Protein AF-D7FZ05-F1 (afdb_monomer_lite)

Radius of gyration: 31.92 Å; chains: 1; bounding box: 74×55×87 Å

Structure (mmCIF, N/CA/C/O backbone):
data_AF-D7FZ05-F1
#
_entry.id   AF-D7FZ05-F1
#
loop_
_atom_site.group_PDB
_atom_site.id
_atom_site.type_symbol
_atom_site.label_atom_id
_atom_site.label_alt_id
_atom_site.label_comp_id
_atom_site.label_asym_id
_atom_site.label_entity_id
_atom_site.label_seq_id
_atom_site.pdbx_PDB_ins_code
_atom_site.Cartn_x
_atom_site.Cartn_y
_atom_site.Cartn_z
_atom_site.occupancy
_atom_site.B_iso_or_equiv
_atom_site.auth_seq_id
_atom_site.auth_comp_id
_atom_site.auth_asym_id
_atom_site.auth_atom_id
_atom_site.pdbx_PDB_model_num
ATOM 1 N N . MET A 1 1 ? -17.443 -44.453 46.582 1.00 41.22 1 MET A N 1
ATOM 2 C CA . MET A 1 1 ? -17.255 -44.075 45.166 1.00 41.22 1 MET A CA 1
ATOM 3 C C . MET A 1 1 ? -17.225 -42.563 45.117 1.00 41.22 1 MET A C 1
ATOM 5 O O . MET A 1 1 ? -18.185 -41.934 45.530 1.00 41.22 1 MET A O 1
ATOM 9 N N . GLN A 1 2 ? -16.052 -42.018 44.816 1.00 36.25 2 GLN A N 1
ATOM 10 C CA . GLN A 1 2 ? -15.695 -40.619 45.029 1.00 36.25 2 GLN A CA 1
ATOM 11 C C . GLN A 1 2 ? -16.280 -39.754 43.910 1.00 36.25 2 GLN A C 1
ATOM 13 O O . GLN A 1 2 ? -16.064 -40.033 42.730 1.00 36.25 2 GLN A O 1
ATOM 18 N N . ASP A 1 3 ? -17.036 -38.743 44.320 1.00 41.66 3 ASP A N 1
ATOM 19 C CA . ASP A 1 3 ? -17.599 -37.685 43.492 1.00 41.66 3 ASP A CA 1
ATOM 20 C C . ASP A 1 3 ? -16.464 -36.937 42.771 1.00 41.66 3 ASP A C 1
ATOM 22 O O . ASP A 1 3 ? -15.632 -36.277 43.398 1.00 41.66 3 ASP A O 1
ATOM 26 N N . ARG A 1 4 ? -16.366 -37.104 41.447 1.00 44.31 4 ARG A N 1
ATOM 27 C CA . ARG A 1 4 ? -15.434 -36.337 40.613 1.00 44.31 4 ARG A CA 1
ATOM 28 C C . ARG A 1 4 ? -16.112 -35.024 40.257 1.00 44.31 4 ARG A C 1
ATOM 30 O O . ARG A 1 4 ? -16.683 -34.882 39.177 1.00 44.31 4 ARG A O 1
ATOM 37 N N . GLY A 1 5 ? -16.017 -34.073 41.181 1.00 38.62 5 GLY A N 1
ATOM 38 C CA . GLY A 1 5 ? -16.354 -32.678 40.946 1.00 38.62 5 GLY A CA 1
ATOM 39 C C . GLY A 1 5 ? -15.610 -32.159 39.719 1.00 38.62 5 GLY A C 1
ATOM 40 O O . GLY A 1 5 ? -14.407 -31.904 39.758 1.00 38.62 5 GLY A O 1
ATOM 41 N N . GLY A 1 6 ? -16.334 -32.024 38.609 1.00 38.78 6 GLY A N 1
ATOM 42 C CA . GLY A 1 6 ? -15.858 -31.341 37.420 1.00 38.78 6 GLY A CA 1
ATOM 43 C C . GLY A 1 6 ? -15.606 -29.880 37.765 1.00 38.78 6 GLY A C 1
ATOM 44 O O . GLY A 1 6 ? -16.545 -29.089 37.879 1.00 38.78 6 GLY A O 1
ATOM 45 N N . VAL A 1 7 ? -14.336 -29.523 37.936 1.00 41.31 7 VAL A N 1
ATOM 46 C CA . VAL A 1 7 ? -13.892 -28.137 38.054 1.00 41.31 7 VAL A CA 1
ATOM 47 C C . VAL A 1 7 ? -14.122 -27.474 36.697 1.00 41.31 7 VAL A C 1
ATOM 49 O O . VAL A 1 7 ? -13.239 -27.399 35.850 1.00 41.31 7 VAL A O 1
ATOM 52 N N . ARG A 1 8 ? -15.343 -26.979 36.468 1.00 47.56 8 ARG A N 1
ATOM 53 C CA . ARG A 1 8 ? -15.539 -25.862 35.546 1.00 47.56 8 ARG A CA 1
ATOM 54 C C . ARG A 1 8 ? -14.782 -24.703 36.166 1.00 47.56 8 ARG A C 1
ATOM 56 O O . ARG A 1 8 ? -15.294 -24.055 37.078 1.00 47.56 8 ARG A O 1
ATOM 63 N N . VAL A 1 9 ? -13.563 -24.470 35.689 1.00 49.81 9 VAL A N 1
ATOM 64 C CA . VAL A 1 9 ? -12.858 -23.209 35.892 1.00 49.81 9 VAL A CA 1
ATOM 65 C C . VAL A 1 9 ? -13.764 -22.145 35.282 1.00 49.81 9 VAL A C 1
ATOM 67 O O . VAL A 1 9 ? -13.714 -21.868 34.087 1.00 49.81 9 VAL A O 1
ATOM 70 N N . ARG A 1 10 ? -14.676 -21.587 36.085 1.00 49.16 10 ARG A N 1
ATOM 71 C CA . ARG A 1 10 ? -15.262 -20.286 35.791 1.00 49.16 10 ARG A CA 1
ATOM 72 C C . ARG A 1 10 ? -14.059 -19.354 35.783 1.00 49.16 10 ARG A C 1
ATOM 74 O O . ARG A 1 10 ? -13.603 -18.978 36.860 1.00 49.16 10 ARG A O 1
ATOM 81 N N . ARG A 1 11 ? -13.498 -19.095 34.593 1.00 59.16 11 ARG A N 1
ATOM 82 C CA . ARG A 1 11 ? -12.457 -18.085 34.380 1.00 59.16 11 ARG A CA 1
ATOM 83 C C . ARG A 1 11 ? -13.021 -16.803 34.972 1.00 59.16 11 ARG A C 1
ATOM 85 O O . ARG A 1 11 ? -13.994 -16.241 34.474 1.00 59.16 11 ARG A O 1
ATOM 92 N N . ARG A 1 12 ? -12.549 -16.484 36.171 1.00 50.19 12 ARG A N 1
ATOM 93 C CA . ARG A 1 12 ? -13.057 -15.384 36.976 1.00 50.19 12 ARG A CA 1
ATOM 94 C C . ARG A 1 12 ? -12.642 -14.131 36.220 1.00 50.19 12 ARG A C 1
ATOM 96 O O . ARG A 1 12 ? -11.460 -13.989 35.934 1.00 50.19 12 ARG A O 1
ATOM 103 N N . MET A 1 13 ? -13.593 -13.256 35.896 1.00 51.41 13 MET A N 1
ATOM 104 C CA . MET A 1 13 ? -13.267 -11.869 35.577 1.00 51.41 13 MET A CA 1
ATOM 105 C C .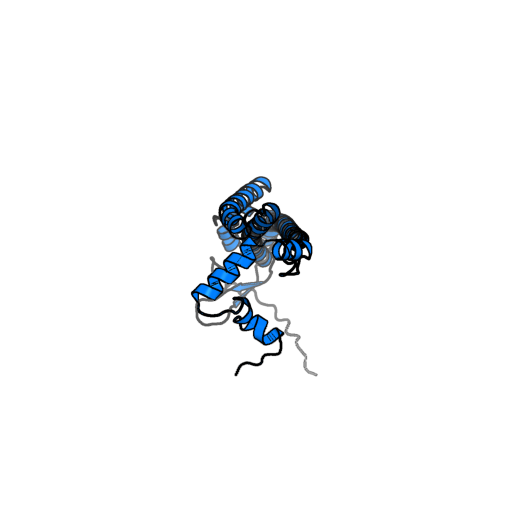 MET A 1 13 ? -12.529 -11.302 36.782 1.00 51.41 13 MET A C 1
ATOM 107 O O . MET A 1 13 ? -13.152 -10.938 37.784 1.00 51.41 13 MET A O 1
ATOM 111 N N . ASP A 1 14 ? -11.204 -11.312 36.727 1.00 53.03 14 ASP A N 1
ATOM 112 C CA . ASP A 1 14 ? -10.398 -10.627 37.711 1.00 53.03 14 ASP A CA 1
ATOM 113 C C . ASP A 1 14 ? -10.451 -9.139 37.380 1.00 53.03 14 ASP A C 1
ATOM 115 O O . ASP A 1 14 ? -9.688 -8.613 36.577 1.00 53.03 14 ASP A O 1
ATOM 119 N N . LYS A 1 15 ? -11.419 -8.460 37.996 1.00 49.25 15 LYS A N 1
ATOM 120 C CA . LYS A 1 15 ? -11.62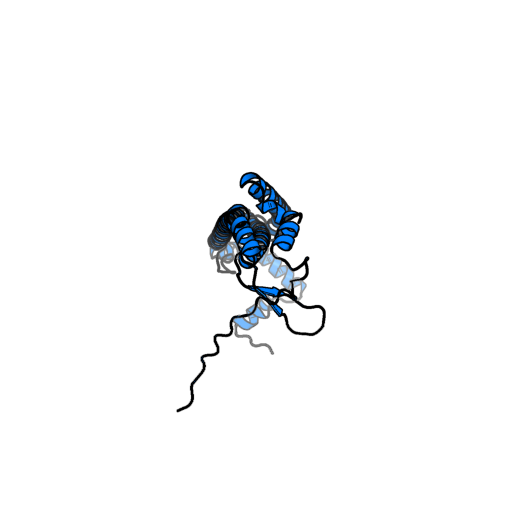4 -7.017 37.858 1.00 49.25 15 LYS A CA 1
ATOM 121 C C . LYS A 1 15 ? -10.417 -6.202 38.354 1.00 49.25 15 LYS A C 1
ATOM 123 O O . LYS A 1 15 ? -10.405 -4.996 38.142 1.00 49.25 15 LYS A O 1
ATOM 128 N N . SER A 1 16 ? -9.454 -6.834 39.040 1.00 52.38 16 SER A N 1
ATOM 129 C CA . SER A 1 16 ? -8.268 -6.176 39.595 1.00 52.38 16 SER A CA 1
ATOM 130 C C . SER A 1 16 ? -7.088 -6.075 38.624 1.00 52.38 16 SER A C 1
ATOM 132 O O . SER A 1 16 ? -6.199 -5.264 38.867 1.00 52.38 16 SER A O 1
ATOM 134 N N . ARG A 1 17 ? -7.092 -6.830 37.515 1.00 62.03 17 ARG A N 1
ATOM 135 C CA . ARG A 1 17 ? -6.035 -6.794 36.492 1.00 62.03 17 ARG A CA 1
ATOM 136 C C . ARG A 1 17 ? -6.590 -6.247 35.187 1.00 62.03 17 ARG A C 1
ATOM 138 O O . ARG A 1 17 ? -7.103 -6.982 34.349 1.00 62.03 17 ARG A O 1
ATOM 145 N N . THR A 1 18 ? -6.591 -4.927 35.064 1.00 74.44 18 THR A N 1
ATOM 146 C CA . THR A 1 18 ? -7.011 -4.237 33.842 1.00 74.44 18 THR A CA 1
ATOM 147 C C . THR A 1 18 ? -5.794 -3.929 32.989 1.00 74.44 18 THR A C 1
ATOM 149 O O . THR A 1 18 ? -4.800 -3.431 33.515 1.00 74.44 18 THR A O 1
ATOM 152 N N . VAL A 1 19 ? -5.905 -4.167 31.682 1.00 84.06 19 VAL A N 1
ATOM 153 C CA . VAL A 1 19 ? -4.878 -3.804 30.697 1.00 84.06 19 VAL A CA 1
ATOM 154 C C . VAL A 1 19 ? -4.496 -2.325 30.862 1.00 84.06 19 VAL A C 1
ATOM 156 O O . VAL A 1 19 ? -5.413 -1.489 30.946 1.00 84.06 19 VAL A O 1
ATOM 159 N N . PRO A 1 20 ? -3.189 -1.993 30.898 1.00 88.50 20 PRO A N 1
ATOM 160 C CA . PRO A 1 20 ? -2.702 -0.620 30.824 1.00 88.50 20 PRO A CA 1
ATOM 161 C C . PRO A 1 20 ? -3.397 0.148 29.704 1.00 88.50 20 PRO A C 1
ATOM 163 O O . PRO A 1 20 ? -3.691 -0.412 28.652 1.00 88.50 20 PRO A O 1
ATOM 166 N N . THR A 1 21 ? -3.730 1.415 29.934 1.00 86.81 21 THR A N 1
ATOM 167 C CA . THR A 1 21 ? -4.590 2.167 29.012 1.00 86.81 21 THR A CA 1
ATOM 168 C C . THR A 1 21 ? -4.023 2.214 27.595 1.00 86.81 21 THR A C 1
ATOM 170 O O . THR A 1 21 ? -4.764 1.998 26.647 1.00 86.81 21 THR A O 1
ATOM 173 N N . ASP A 1 22 ? -2.725 2.429 27.445 1.00 86.44 22 ASP A N 1
ATOM 174 C CA . ASP A 1 22 ? -1.984 2.426 26.178 1.00 86.44 22 ASP A CA 1
ATOM 175 C C . ASP A 1 22 ? -2.104 1.103 25.402 1.00 86.44 22 ASP A C 1
ATOM 177 O O . ASP A 1 22 ? -2.225 1.104 24.185 1.00 86.44 22 ASP A O 1
ATOM 181 N N . GLN A 1 23 ? -2.176 -0.029 26.103 1.00 89.56 23 GLN A N 1
ATOM 182 C CA . GLN A 1 23 ? -2.290 -1.358 25.494 1.00 89.56 23 GLN A CA 1
ATOM 183 C C . GLN A 1 23 ? -3.744 -1.797 25.260 1.00 89.56 23 GLN A C 1
ATOM 185 O O . GLN A 1 23 ? -4.007 -2.964 24.952 1.00 89.56 23 GLN A O 1
ATOM 190 N N . GLN A 1 24 ? -4.727 -0.909 25.447 1.00 92.62 24 GLN A N 1
ATOM 191 C CA . GLN A 1 24 ? -6.125 -1.228 25.164 1.00 92.62 24 GLN A CA 1
ATOM 192 C C . GLN A 1 24 ? -6.418 -1.089 23.663 1.00 92.62 24 GLN A C 1
ATOM 194 O O . GLN A 1 24 ? -6.119 -0.041 23.088 1.00 92.62 24 GLN A O 1
ATOM 199 N N . PRO A 1 25 ? -7.122 -2.057 23.034 1.00 94.25 25 PRO A N 1
ATOM 200 C CA . PRO A 1 25 ? -7.425 -2.021 21.597 1.00 94.25 25 PRO A CA 1
ATOM 201 C C . PRO A 1 25 ? -8.111 -0.732 21.124 1.00 94.25 25 PRO A C 1
ATOM 203 O O . PRO A 1 25 ? -7.922 -0.295 19.993 1.00 94.25 25 PRO A O 1
ATOM 206 N N . PHE A 1 26 ? -8.917 -0.115 21.991 1.00 94.81 26 PHE A N 1
ATOM 207 C CA . PHE A 1 26 ? -9.563 1.160 21.699 1.00 94.81 26 PHE A CA 1
ATOM 208 C C . PHE A 1 26 ? -8.559 2.312 21.562 1.00 94.81 26 PHE A C 1
ATOM 210 O O . PHE A 1 26 ? -8.707 3.125 20.656 1.00 94.81 26 PHE A O 1
ATOM 217 N N . ASN A 1 27 ? -7.548 2.382 22.431 1.00 95.00 27 ASN A N 1
ATOM 218 C CA . ASN A 1 27 ? -6.548 3.447 22.384 1.00 95.00 27 ASN A CA 1
ATOM 219 C C . ASN A 1 27 ? -5.567 3.226 21.230 1.00 95.00 27 ASN A C 1
ATOM 221 O O . ASN A 1 27 ? -5.287 4.173 20.506 1.00 95.00 27 ASN A O 1
ATOM 225 N N . GLU A 1 28 ? -5.189 1.976 20.946 1.00 94.81 28 GLU A N 1
ATOM 226 C CA . GLU A 1 28 ? -4.431 1.628 19.734 1.00 94.81 28 GLU A CA 1
ATOM 227 C C . GLU A 1 28 ? -5.152 2.056 18.452 1.00 94.81 28 GLU A C 1
ATOM 229 O O . GLU A 1 28 ? -4.519 2.525 17.509 1.00 94.81 28 GLU A O 1
ATOM 234 N N . LEU A 1 29 ? -6.485 1.932 18.406 1.00 96.38 29 LEU A N 1
ATOM 235 C CA . LEU A 1 29 ? -7.268 2.452 17.286 1.00 96.38 29 LEU A CA 1
ATOM 236 C C . LEU A 1 29 ? -7.169 3.980 17.188 1.00 96.38 29 LEU A C 1
ATOM 238 O O . LEU A 1 29 ? -7.033 4.491 16.080 1.00 96.38 29 LEU A O 1
ATOM 242 N N . GLN A 1 30 ? -7.244 4.716 18.299 1.00 95.81 30 GLN A N 1
ATOM 243 C CA . GLN A 1 30 ? -7.113 6.177 18.255 1.00 95.81 30 GLN A CA 1
ATOM 244 C C . GLN A 1 30 ? -5.716 6.601 17.796 1.00 95.81 30 GLN A C 1
ATOM 246 O O . GLN A 1 30 ? -5.602 7.422 16.890 1.00 95.81 30 GLN A O 1
ATOM 251 N N . GLU A 1 31 ? -4.667 5.971 18.323 1.00 95.62 31 GLU A N 1
ATOM 252 C CA . GLU A 1 31 ? -3.285 6.216 17.897 1.00 95.62 31 GLU A CA 1
ATOM 253 C C . GLU A 1 31 ? -3.097 5.929 16.401 1.00 95.62 31 GLU A C 1
ATOM 255 O O . GLU A 1 31 ? -2.522 6.737 15.670 1.00 95.62 31 GLU A O 1
ATOM 260 N N . LEU A 1 32 ? -3.659 4.821 15.906 1.00 95.88 32 LEU A N 1
ATOM 261 C CA . LEU A 1 32 ? -3.629 4.473 14.485 1.00 95.88 32 LEU A CA 1
ATOM 262 C C . LEU A 1 32 ? -4.343 5.522 13.615 1.00 95.88 32 LEU A C 1
ATOM 264 O O . LEU A 1 32 ? -3.936 5.778 12.480 1.00 95.88 32 LEU A O 1
ATOM 268 N N . LYS A 1 33 ? -5.424 6.117 14.130 1.00 95.81 33 LYS A N 1
ATOM 269 C CA . LYS A 1 33 ? -6.194 7.154 13.435 1.00 95.81 33 LYS A CA 1
ATOM 270 C C . LYS A 1 33 ? -5.461 8.499 13.417 1.00 95.81 33 LYS A C 1
ATOM 272 O O . LYS A 1 33 ? -5.609 9.250 12.452 1.00 95.81 33 LYS A O 1
ATOM 277 N N . GLU A 1 34 ? -4.683 8.803 14.446 1.00 95.94 34 GLU A N 1
ATOM 278 C CA . GLU A 1 34 ? -3.900 10.039 14.548 1.00 95.94 34 GLU A CA 1
ATOM 279 C C . GLU A 1 34 ? -2.567 9.971 13.789 1.00 95.94 34 GLU A C 1
ATOM 281 O O . GLU A 1 34 ? -2.022 11.008 13.401 1.00 95.94 34 GLU A O 1
ATOM 286 N N . ASP A 1 35 ? -2.054 8.767 13.526 1.00 96.31 35 ASP A N 1
ATOM 287 C CA . ASP A 1 35 ? -0.794 8.584 12.813 1.00 96.31 35 ASP A CA 1
ATOM 288 C C . ASP A 1 35 ? -0.844 9.157 11.376 1.00 96.31 35 ASP A C 1
ATOM 290 O O . ASP A 1 35 ? -1.794 8.920 10.616 1.00 96.31 35 ASP A O 1
ATOM 294 N N . PRO A 1 36 ? 0.200 9.898 10.955 1.00 93.69 36 PRO A N 1
ATOM 295 C CA . PRO A 1 36 ? 0.209 10.627 9.694 1.00 93.69 36 PRO A CA 1
ATOM 296 C C . PRO A 1 36 ? 0.239 9.740 8.454 1.00 93.69 36 PRO A C 1
ATOM 298 O O . PRO A 1 36 ? 0.009 10.275 7.375 1.00 93.69 36 PRO A O 1
ATOM 301 N N . LEU A 1 37 ? 0.541 8.446 8.567 1.00 94.31 37 LEU A N 1
ATOM 302 C CA . LEU A 1 37 ? 0.489 7.470 7.482 1.00 94.31 37 LEU A CA 1
ATOM 303 C C . LEU A 1 37 ? -0.770 6.606 7.609 1.00 94.31 37 LEU A C 1
ATOM 305 O O . LEU A 1 37 ? -1.542 6.489 6.657 1.00 94.31 37 LEU A O 1
ATOM 309 N N . PHE A 1 38 ? -1.004 6.015 8.781 1.00 96.06 38 PHE A N 1
ATOM 310 C CA . PHE A 1 38 ? -2.125 5.099 8.985 1.00 96.06 38 PHE A CA 1
ATOM 311 C C . PHE A 1 38 ? -3.485 5.787 8.945 1.00 96.06 38 PHE A C 1
ATOM 313 O O . PHE A 1 38 ? -4.452 5.175 8.478 1.00 96.06 38 PHE A O 1
ATOM 320 N N . GLY A 1 39 ? -3.556 7.069 9.309 1.00 94.06 39 GLY A N 1
ATOM 321 C CA . GLY A 1 39 ? -4.781 7.854 9.240 1.00 94.06 39 GLY A CA 1
ATOM 322 C C . GLY A 1 39 ? -5.383 7.944 7.831 1.00 94.06 39 GLY A C 1
ATOM 323 O O . GLY A 1 39 ? -6.581 8.177 7.701 1.00 94.06 39 GLY A O 1
ATOM 324 N N . TRP A 1 40 ? -4.611 7.681 6.767 1.00 93.44 40 TRP A N 1
ATOM 325 C CA . TRP A 1 40 ? -5.083 7.760 5.375 1.00 93.44 40 TRP A CA 1
ATOM 326 C C . TRP A 1 40 ? -6.204 6.774 5.065 1.00 93.44 40 TRP A C 1
ATOM 328 O O . TRP A 1 40 ? -7.040 7.044 4.208 1.00 93.44 40 TRP A O 1
ATOM 338 N N . ALA A 1 41 ? -6.249 5.636 5.758 1.00 91.62 41 ALA A N 1
ATOM 339 C CA . ALA A 1 41 ? -7.293 4.644 5.528 1.00 91.62 41 ALA A CA 1
ATOM 340 C C . ALA A 1 41 ? -8.659 5.059 6.108 1.00 91.62 41 ALA A C 1
ATOM 342 O O . ALA A 1 41 ? -9.663 4.416 5.803 1.00 91.62 41 ALA A O 1
ATOM 343 N N . GLN A 1 42 ? -8.721 6.134 6.908 1.00 90.62 42 GLN A N 1
ATOM 344 C CA . GLN A 1 42 ? -9.988 6.736 7.339 1.00 90.62 42 GLN A CA 1
ATOM 345 C C . GLN A 1 42 ? -10.658 7.543 6.228 1.00 90.62 42 GLN A C 1
ATOM 347 O O . GLN A 1 42 ? -11.880 7.674 6.226 1.00 90.62 42 GLN A O 1
ATOM 352 N N . GLU A 1 43 ? -9.877 8.079 5.289 1.00 86.19 43 GLU A N 1
ATOM 353 C CA . GLU A 1 43 ? -10.404 8.873 4.181 1.00 86.19 43 GLU A CA 1
ATOM 354 C C . GLU A 1 43 ? -11.264 8.027 3.250 1.00 86.19 43 GLU A C 1
ATOM 356 O O . GLU A 1 43 ? -11.221 6.798 3.283 1.00 86.19 43 GLU A O 1
ATOM 361 N N . ASP A 1 44 ? -12.042 8.671 2.384 1.00 88.50 44 ASP A N 1
ATOM 362 C CA . ASP A 1 44 ? -12.720 7.969 1.304 1.00 88.50 44 ASP A CA 1
ATOM 363 C C . ASP A 1 44 ? -11.709 7.345 0.321 1.00 88.50 44 ASP A C 1
ATOM 365 O O . ASP A 1 44 ? -10.511 7.643 0.318 1.00 88.50 44 ASP A O 1
ATOM 369 N N . SER A 1 45 ? -12.185 6.455 -0.553 1.00 89.62 45 SER A N 1
ATOM 370 C CA . SER A 1 45 ? -11.301 5.754 -1.492 1.00 89.62 45 SER A CA 1
ATOM 371 C C . SER A 1 45 ? -10.505 6.713 -2.389 1.00 89.62 45 SER A C 1
ATOM 373 O O . SER A 1 45 ? -9.397 6.379 -2.802 1.00 89.62 45 SER A O 1
ATOM 375 N N . LYS A 1 46 ? -11.037 7.909 -2.686 1.00 93.69 46 LYS A N 1
ATOM 376 C CA . LYS A 1 46 ? -10.352 8.914 -3.508 1.00 93.69 46 LYS A CA 1
ATOM 377 C C . LYS A 1 46 ? -9.189 9.566 -2.765 1.00 93.69 46 LYS A C 1
ATOM 379 O O . LYS A 1 46 ? -8.123 9.706 -3.368 1.00 93.69 46 LYS A O 1
ATOM 384 N N . GLY A 1 47 ? -9.367 9.935 -1.495 1.00 93.88 47 GLY A N 1
ATOM 385 C CA . GLY A 1 47 ? -8.292 10.477 -0.658 1.00 93.88 47 GLY A CA 1
ATOM 386 C C . GLY A 1 47 ? -7.115 9.507 -0.561 1.00 93.88 47 GLY A C 1
ATOM 387 O O . GLY A 1 47 ? -5.994 9.842 -0.958 1.00 93.88 47 GLY A O 1
ATOM 388 N N . LEU A 1 48 ? -7.405 8.251 -0.202 1.00 94.38 48 LEU A N 1
ATOM 389 C CA . LEU A 1 48 ? -6.401 7.188 -0.118 1.00 94.38 48 LEU A CA 1
ATOM 390 C C . LEU A 1 48 ? -5.642 6.997 -1.442 1.00 94.38 48 LEU A C 1
ATOM 392 O O . LEU A 1 48 ? -4.410 6.999 -1.457 1.00 94.38 48 LEU A O 1
ATOM 396 N N . VAL A 1 49 ? -6.358 6.868 -2.565 1.00 94.94 49 VAL A N 1
ATOM 397 C CA . VAL A 1 49 ? -5.735 6.678 -3.887 1.00 94.94 49 VAL A CA 1
ATOM 398 C C . VAL A 1 49 ? -4.885 7.883 -4.285 1.00 94.94 49 VAL A C 1
ATOM 400 O O . VAL A 1 49 ? -3.809 7.698 -4.843 1.00 94.94 49 VAL A O 1
ATOM 403 N N . THR A 1 50 ? -5.310 9.106 -3.965 1.00 96.12 50 THR A N 1
ATOM 404 C CA . THR A 1 50 ? -4.548 10.324 -4.285 1.00 96.12 50 THR A CA 1
ATOM 405 C C . THR A 1 50 ? -3.213 10.359 -3.540 1.00 96.12 50 THR A C 1
ATOM 407 O O . THR A 1 50 ? -2.175 10.634 -4.143 1.00 96.12 50 THR A O 1
ATOM 410 N N . ARG A 1 51 ? -3.207 10.025 -2.244 1.00 96.19 51 ARG A N 1
ATOM 411 C CA . ARG A 1 51 ? -1.976 9.977 -1.435 1.00 96.19 51 ARG A CA 1
ATOM 412 C C . ARG A 1 51 ? -1.030 8.870 -1.909 1.00 96.19 51 ARG A C 1
ATOM 414 O O . ARG A 1 51 ? 0.171 9.094 -2.045 1.00 96.19 51 ARG A O 1
ATOM 421 N N . LEU A 1 52 ? -1.574 7.699 -2.239 1.00 96.69 52 LEU A N 1
ATOM 422 C CA . LEU A 1 52 ? -0.804 6.593 -2.813 1.00 96.69 52 LEU A CA 1
ATOM 423 C C . LEU A 1 52 ? -0.243 6.932 -4.202 1.00 96.69 52 LEU A C 1
ATOM 425 O O . LEU A 1 52 ? 0.910 6.614 -4.490 1.00 96.69 52 LEU A O 1
ATOM 429 N N . ALA A 1 53 ? -1.004 7.637 -5.040 1.00 96.75 53 ALA A N 1
ATOM 430 C CA . ALA A 1 53 ? -0.529 8.121 -6.332 1.00 96.75 53 ALA A CA 1
ATOM 431 C C . ALA A 1 53 ? 0.623 9.125 -6.181 1.00 96.75 53 ALA A C 1
ATOM 433 O O . ALA A 1 53 ? 1.559 9.100 -6.978 1.00 96.75 53 ALA A O 1
ATOM 434 N N . LEU A 1 54 ? 0.604 9.963 -5.138 1.00 97.50 54 LEU A N 1
ATOM 435 C CA . LEU A 1 54 ? 1.711 10.868 -4.827 1.00 97.50 54 LEU A CA 1
ATOM 436 C C . LEU A 1 54 ? 2.976 10.096 -4.427 1.00 97.50 54 LEU A C 1
ATOM 438 O O . LEU A 1 54 ? 4.048 10.396 -4.949 1.00 97.50 54 LEU A O 1
ATOM 442 N N . ILE A 1 55 ? 2.863 9.072 -3.571 1.00 97.56 55 ILE A N 1
ATOM 443 C CA . ILE A 1 55 ? 3.999 8.188 -3.244 1.00 97.56 55 ILE A CA 1
ATOM 444 C C . ILE A 1 55 ? 4.557 7.547 -4.512 1.00 97.56 55 ILE A C 1
ATOM 446 O O . ILE A 1 55 ? 5.767 7.559 -4.729 1.00 97.56 55 ILE A O 1
ATOM 450 N N . TYR A 1 56 ? 3.681 7.010 -5.358 1.00 98.19 56 TYR A N 1
ATOM 451 C CA . TYR A 1 56 ? 4.084 6.389 -6.611 1.00 98.19 56 TYR A CA 1
ATOM 452 C C . TYR A 1 56 ? 4.791 7.382 -7.542 1.00 98.19 56 TYR A C 1
ATOM 454 O O . TYR A 1 56 ? 5.832 7.053 -8.100 1.00 98.19 56 TYR A O 1
ATOM 462 N N . ALA A 1 57 ? 4.294 8.616 -7.663 1.00 98.25 57 ALA A N 1
ATOM 463 C CA . ALA A 1 57 ? 4.927 9.656 -8.470 1.00 98.25 57 ALA A CA 1
ATOM 464 C C . ALA A 1 57 ? 6.338 10.005 -7.966 1.00 98.25 57 ALA A C 1
ATOM 466 O O . ALA A 1 57 ? 7.268 10.111 -8.766 1.00 98.25 57 ALA A O 1
ATOM 467 N N . VAL A 1 58 ? 6.521 10.124 -6.647 1.00 98.12 58 VAL A N 1
ATOM 468 C CA . VAL A 1 58 ? 7.843 10.354 -6.039 1.00 98.12 58 VAL A CA 1
ATOM 469 C C . VAL A 1 58 ? 8.767 9.158 -6.277 1.00 98.12 58 VAL A C 1
ATOM 471 O O . VAL A 1 58 ? 9.912 9.336 -6.692 1.00 98.12 58 VAL A O 1
ATOM 474 N N . ALA A 1 59 ? 8.274 7.935 -6.082 1.00 98.06 59 ALA A N 1
ATOM 475 C CA . ALA A 1 59 ? 9.048 6.722 -6.325 1.00 98.06 59 ALA A CA 1
ATOM 476 C C . ALA A 1 59 ? 9.449 6.586 -7.804 1.00 98.06 59 ALA A C 1
ATOM 478 O O . ALA A 1 59 ? 10.581 6.207 -8.105 1.00 98.06 59 ALA A O 1
ATOM 479 N N . MET A 1 60 ? 8.568 6.962 -8.734 1.00 98.00 60 MET A N 1
ATOM 480 C CA . MET A 1 60 ? 8.861 7.015 -10.167 1.00 98.00 60 MET A CA 1
ATOM 481 C C . MET A 1 60 ? 9.908 8.074 -10.501 1.00 98.00 60 MET A C 1
ATOM 483 O O . MET A 1 60 ? 10.822 7.786 -11.269 1.00 98.00 60 MET A O 1
ATOM 487 N N . ALA A 1 61 ? 9.843 9.265 -9.900 1.00 97.62 61 ALA A N 1
ATOM 488 C CA . ALA A 1 61 ? 10.847 10.308 -10.114 1.00 97.62 61 ALA A CA 1
ATOM 489 C C . ALA A 1 61 ? 12.269 9.838 -9.752 1.00 97.62 61 ALA A C 1
ATOM 491 O O . ALA A 1 61 ? 13.229 10.218 -10.418 1.00 97.62 61 ALA A O 1
ATOM 492 N N . VAL A 1 62 ? 12.396 8.970 -8.742 1.00 97.50 62 VAL A N 1
ATOM 493 C CA . VAL A 1 62 ? 13.669 8.332 -8.364 1.00 97.50 62 VAL A CA 1
ATOM 494 C C . VAL A 1 62 ? 14.001 7.138 -9.265 1.00 97.50 62 VAL A C 1
ATOM 496 O O . VAL A 1 62 ? 15.158 6.939 -9.624 1.00 97.50 62 VAL A O 1
ATOM 499 N N . SER A 1 63 ? 13.006 6.345 -9.660 1.00 97.31 63 SER A N 1
ATOM 500 C CA . SER A 1 63 ? 13.223 5.096 -10.402 1.00 97.31 63 SER A CA 1
ATOM 501 C C . SER A 1 63 ? 13.507 5.311 -11.893 1.00 97.31 63 SER A C 1
ATOM 503 O O . SER A 1 63 ? 14.244 4.532 -12.489 1.00 97.31 63 SER A O 1
ATOM 505 N N . ILE A 1 64 ? 12.977 6.375 -12.507 1.00 96.69 64 ILE A N 1
ATOM 506 C CA . ILE A 1 64 ? 13.215 6.720 -13.920 1.00 96.69 64 ILE A CA 1
ATOM 507 C C . ILE A 1 64 ? 14.709 6.896 -14.243 1.00 96.69 64 ILE A C 1
ATOM 509 O O . ILE A 1 64 ? 15.166 6.224 -15.167 1.00 96.69 64 ILE A O 1
ATOM 513 N N . PRO A 1 65 ? 15.500 7.731 -13.533 1.00 96.94 65 PRO A N 1
ATOM 514 C CA . PRO A 1 65 ? 16.925 7.876 -13.839 1.00 96.94 65 PRO A CA 1
ATOM 515 C C . PRO A 1 65 ? 17.699 6.568 -13.638 1.00 96.94 65 PRO A C 1
ATOM 517 O O . PRO A 1 65 ? 18.637 6.287 -14.379 1.00 96.94 65 PRO A O 1
ATOM 520 N N . ILE A 1 66 ? 17.291 5.729 -12.683 1.00 95.19 66 ILE A N 1
ATOM 521 C CA . ILE A 1 66 ? 17.884 4.399 -12.488 1.00 95.19 66 ILE A CA 1
ATOM 522 C C . ILE A 1 66 ? 17.585 3.510 -13.703 1.00 95.19 66 ILE A C 1
ATOM 524 O O . ILE A 1 66 ? 18.487 2.872 -14.243 1.00 95.19 66 ILE A O 1
ATOM 528 N N . GLY A 1 67 ? 16.341 3.508 -14.185 1.00 94.69 67 GLY A N 1
ATOM 529 C CA . GLY A 1 67 ? 15.940 2.741 -15.362 1.00 94.69 67 GLY A CA 1
ATOM 530 C C . GLY A 1 67 ? 16.672 3.183 -16.630 1.00 94.69 67 GLY A C 1
ATOM 531 O O . GLY A 1 67 ? 17.232 2.347 -17.335 1.00 94.69 67 GLY A O 1
ATOM 532 N N . THR A 1 68 ? 16.733 4.489 -16.903 1.00 93.69 68 THR A N 1
ATOM 533 C CA . THR A 1 68 ? 17.363 5.025 -18.124 1.00 93.69 68 THR A CA 1
ATOM 534 C C . THR A 1 68 ? 18.886 4.916 -18.129 1.00 93.69 68 THR A C 1
ATOM 536 O O . THR A 1 68 ? 19.480 4.819 -19.200 1.00 93.69 68 THR A O 1
ATOM 539 N N . THR A 1 69 ? 19.530 4.907 -16.957 1.00 93.94 69 THR A N 1
ATOM 540 C CA . THR A 1 69 ? 20.973 4.626 -16.843 1.00 93.94 69 THR A CA 1
ATOM 541 C C . THR A 1 69 ? 21.287 3.138 -16.972 1.00 93.94 69 THR A C 1
ATOM 543 O O . THR A 1 69 ? 22.324 2.791 -17.531 1.00 93.94 69 THR A O 1
ATOM 546 N N . THR A 1 70 ? 20.392 2.262 -16.505 1.00 92.31 70 THR A N 1
ATOM 547 C CA . THR A 1 70 ? 20.539 0.801 -16.632 1.00 92.31 70 THR A CA 1
ATOM 548 C C . THR A 1 70 ? 20.316 0.329 -18.072 1.00 92.31 70 THR A C 1
ATOM 550 O O . THR A 1 70 ? 21.059 -0.518 -18.559 1.00 92.31 70 THR A O 1
ATOM 553 N N . PHE A 1 71 ? 19.327 0.902 -18.765 1.00 89.44 71 PHE A N 1
ATOM 554 C CA . PHE A 1 71 ? 18.922 0.531 -20.126 1.00 89.44 71 PHE A CA 1
ATOM 555 C C . PHE A 1 71 ? 19.042 1.735 -21.081 1.00 89.44 71 PHE A C 1
ATOM 557 O O . PHE A 1 71 ? 18.035 2.341 -21.469 1.00 89.44 71 PHE A O 1
ATOM 564 N N . PRO A 1 72 ? 20.271 2.137 -21.464 1.00 90.50 72 PRO A N 1
ATOM 565 C CA . PRO A 1 72 ? 20.468 3.270 -22.361 1.00 90.50 72 PRO A CA 1
ATOM 566 C C . PRO A 1 72 ? 19.903 2.962 -23.755 1.00 90.50 72 PRO A C 1
ATOM 568 O O . PRO A 1 72 ? 20.159 1.904 -24.323 1.00 90.50 72 PRO A O 1
ATOM 571 N N . ASN A 1 73 ? 19.151 3.908 -24.328 1.00 87.06 73 ASN A N 1
ATOM 572 C CA . ASN A 1 73 ? 18.481 3.792 -25.638 1.00 87.06 73 ASN A CA 1
ATOM 573 C C . ASN A 1 73 ? 17.426 2.668 -25.752 1.00 87.06 73 ASN A C 1
ATOM 575 O O . ASN A 1 73 ? 16.921 2.411 -26.842 1.00 87.06 73 ASN A O 1
ATOM 579 N N . GLN A 1 74 ? 17.055 2.045 -24.634 1.00 88.69 74 GLN A N 1
ATOM 580 C CA . GLN A 1 74 ? 16.075 0.964 -24.524 1.00 88.69 74 GLN A CA 1
ATOM 581 C C . GLN A 1 74 ? 14.897 1.453 -23.668 1.00 88.69 74 GLN A C 1
ATOM 583 O O . GLN A 1 74 ? 14.775 1.163 -22.478 1.00 88.69 74 GLN A O 1
ATOM 588 N N . LEU A 1 75 ? 14.077 2.333 -24.260 1.00 91.06 75 LEU A N 1
ATOM 589 C CA . LEU A 1 75 ? 13.014 3.045 -23.539 1.00 91.06 75 LEU A CA 1
ATOM 590 C C . LEU A 1 75 ? 11.976 2.095 -22.895 1.00 91.06 75 LEU A C 1
ATOM 592 O O . LEU A 1 75 ? 11.630 2.333 -21.736 1.00 91.06 75 LEU A O 1
ATOM 596 N N . PRO A 1 76 ? 11.469 1.044 -23.574 1.00 92.06 76 PRO A N 1
ATOM 597 C CA . PRO A 1 76 ? 10.502 0.124 -22.968 1.00 92.06 76 PRO A CA 1
ATOM 598 C C . PRO A 1 76 ? 11.042 -0.590 -21.720 1.00 92.06 76 PRO A C 1
ATOM 600 O O . PRO A 1 76 ? 10.368 -0.628 -20.691 1.00 92.06 76 PRO A O 1
ATOM 603 N N . GLU A 1 77 ? 12.270 -1.099 -21.784 1.00 92.19 77 GLU A N 1
ATOM 604 C CA . GLU A 1 77 ? 12.978 -1.792 -20.70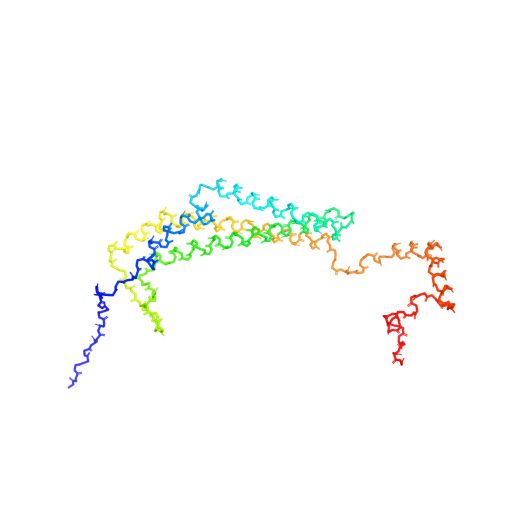8 1.00 92.19 77 GLU A CA 1
ATOM 605 C C . GLU A 1 77 ? 13.234 -0.844 -19.535 1.00 92.19 77 GLU A C 1
ATOM 607 O O . GLU A 1 77 ? 12.915 -1.170 -18.390 1.00 92.19 77 GLU A O 1
ATOM 612 N N . ALA A 1 78 ? 13.733 0.362 -19.829 1.00 94.38 78 ALA A N 1
ATOM 613 C CA . ALA A 1 78 ? 13.983 1.406 -18.840 1.00 94.38 78 ALA A CA 1
ATOM 614 C C . ALA A 1 78 ? 12.708 1.791 -18.076 1.00 94.38 78 ALA A C 1
ATOM 616 O O . ALA A 1 78 ? 12.728 1.903 -16.848 1.00 94.38 78 ALA A O 1
ATOM 617 N N . LEU A 1 79 ? 11.590 1.986 -18.786 1.00 95.19 79 LEU A N 1
ATOM 618 C CA . LEU A 1 79 ? 10.314 2.367 -18.178 1.00 95.19 79 LEU A CA 1
ATOM 619 C C . LEU A 1 79 ? 9.695 1.227 -17.369 1.00 95.19 79 LEU A C 1
ATOM 621 O O . LEU A 1 79 ? 9.170 1.478 -16.286 1.00 95.19 79 LEU A O 1
ATOM 625 N N . LEU A 1 80 ? 9.770 -0.015 -17.853 1.00 95.81 80 LEU A N 1
ATOM 626 C CA . LEU A 1 80 ? 9.281 -1.177 -17.112 1.00 95.81 80 LEU A CA 1
ATOM 627 C C . LEU A 1 80 ? 10.114 -1.421 -15.848 1.00 95.81 80 LEU A C 1
ATOM 629 O O . LEU A 1 80 ? 9.537 -1.626 -14.783 1.00 95.81 80 LEU A O 1
ATOM 633 N N . ALA A 1 81 ? 11.443 -1.312 -15.927 1.00 95.44 81 ALA A N 1
ATOM 634 C CA . ALA A 1 81 ? 12.321 -1.391 -14.760 1.00 95.44 81 ALA A CA 1
ATOM 635 C C . ALA A 1 81 ? 12.019 -0.279 -13.740 1.00 95.44 81 ALA A C 1
ATOM 637 O O . ALA A 1 81 ? 11.890 -0.549 -12.543 1.00 95.44 81 ALA A O 1
ATOM 638 N N . ALA A 1 82 ? 11.833 0.961 -14.206 1.00 97.06 82 ALA A N 1
ATOM 639 C CA . ALA A 1 82 ? 11.448 2.077 -13.347 1.00 97.06 82 ALA A CA 1
ATOM 640 C C . ALA A 1 82 ? 10.079 1.847 -12.683 1.00 97.06 82 ALA A C 1
ATOM 642 O O . ALA A 1 82 ? 9.924 2.097 -11.488 1.00 97.06 82 ALA A O 1
ATOM 643 N N . ASN A 1 83 ? 9.107 1.322 -13.433 1.00 97.81 83 ASN A N 1
ATOM 644 C CA . ASN A 1 83 ? 7.776 0.998 -12.927 1.00 97.81 83 ASN A CA 1
ATOM 645 C C . ASN A 1 83 ? 7.816 -0.124 -11.873 1.00 97.81 83 ASN A C 1
ATOM 647 O O . ASN A 1 83 ? 7.126 -0.032 -10.862 1.00 97.81 83 ASN A O 1
ATOM 651 N N . ILE A 1 84 ? 8.673 -1.142 -12.039 1.00 97.44 84 ILE A N 1
ATOM 652 C CA . ILE A 1 84 ? 8.907 -2.170 -11.006 1.00 97.44 84 ILE A CA 1
ATOM 653 C C . ILE A 1 84 ? 9.426 -1.522 -9.716 1.00 97.44 84 ILE A C 1
ATOM 655 O O . ILE A 1 84 ? 8.912 -1.817 -8.638 1.00 97.44 84 ILE A O 1
ATOM 659 N N . GLY A 1 85 ? 10.397 -0.608 -9.812 1.00 96.44 85 GLY A N 1
ATOM 660 C CA . GLY A 1 85 ? 10.901 0.140 -8.654 1.00 96.44 85 GLY A CA 1
ATOM 661 C C . GLY A 1 85 ? 9.810 0.971 -7.968 1.00 96.44 85 GLY A C 1
ATOM 662 O O . GLY A 1 85 ? 9.609 0.862 -6.755 1.00 96.44 85 GLY A O 1
ATOM 663 N N . GLY A 1 86 ? 9.049 1.739 -8.752 1.00 97.81 86 GLY A N 1
ATOM 664 C CA . GLY A 1 86 ? 7.954 2.579 -8.265 1.00 97.81 86 GLY A CA 1
ATOM 665 C C . GLY A 1 86 ? 6.835 1.783 -7.586 1.00 97.81 86 GLY A C 1
ATOM 666 O O . GLY A 1 86 ? 6.433 2.100 -6.462 1.00 97.81 86 GLY A O 1
ATOM 667 N N . LEU A 1 87 ? 6.359 0.715 -8.233 1.00 98.06 87 LEU A N 1
ATOM 668 C CA . LEU A 1 87 ? 5.341 -0.174 -7.674 1.00 98.06 87 LEU A CA 1
ATOM 669 C C . LEU A 1 87 ? 5.862 -0.969 -6.473 1.00 98.06 87 LEU A C 1
ATOM 671 O O . LEU A 1 87 ? 5.080 -1.249 -5.571 1.00 98.06 87 LEU A O 1
ATOM 675 N N . GLY A 1 88 ? 7.155 -1.300 -6.416 1.00 97.94 88 GLY A N 1
ATOM 676 C CA . GLY A 1 88 ? 7.764 -1.975 -5.268 1.00 97.94 88 GLY A CA 1
ATOM 677 C C . GLY A 1 88 ? 7.677 -1.143 -3.985 1.00 97.94 88 GLY A C 1
ATOM 678 O O . GLY A 1 88 ? 7.244 -1.646 -2.947 1.00 97.94 88 GLY A O 1
ATOM 679 N N . VAL A 1 89 ? 8.004 0.153 -4.065 1.00 98.00 89 VAL A N 1
ATOM 680 C CA . VAL A 1 89 ? 7.833 1.091 -2.938 1.00 98.00 89 VAL A CA 1
ATOM 681 C C . VAL A 1 89 ? 6.357 1.212 -2.565 1.00 98.00 89 VAL A C 1
ATOM 683 O O . VAL A 1 89 ? 6.000 1.112 -1.390 1.00 98.00 89 VAL A O 1
ATOM 686 N N . LEU A 1 90 ? 5.485 1.382 -3.562 1.00 97.75 90 LEU A N 1
ATOM 687 C CA . LEU A 1 90 ? 4.048 1.514 -3.336 1.00 97.75 90 LEU A CA 1
ATOM 688 C C . LEU A 1 90 ? 3.451 0.273 -2.649 1.00 97.75 90 LEU A C 1
ATOM 690 O O . LEU A 1 90 ? 2.642 0.399 -1.730 1.00 97.75 90 LEU A O 1
ATOM 694 N N . LEU A 1 91 ? 3.885 -0.919 -3.061 1.00 98.06 91 LEU A N 1
ATOM 695 C CA . LEU A 1 91 ? 3.473 -2.194 -2.487 1.00 98.06 91 LEU A CA 1
ATOM 696 C C . LEU A 1 91 ? 3.911 -2.311 -1.023 1.00 98.06 91 LEU A C 1
ATOM 698 O O . LEU A 1 91 ? 3.103 -2.700 -0.182 1.00 98.06 91 LEU A O 1
ATOM 702 N N . ALA A 1 92 ? 5.146 -1.920 -0.695 1.00 98.12 92 ALA A N 1
ATOM 703 C CA . ALA A 1 92 ? 5.633 -1.919 0.684 1.00 98.12 92 ALA A CA 1
ATOM 704 C C . ALA A 1 92 ? 4.783 -1.013 1.594 1.00 98.12 92 ALA A C 1
ATOM 706 O O . ALA A 1 92 ? 4.411 -1.420 2.698 1.00 98.12 92 ALA A O 1
ATOM 707 N N . VAL A 1 93 ? 4.404 0.180 1.119 1.00 97.88 93 VAL A N 1
ATOM 708 C CA . VAL A 1 93 ? 3.513 1.082 1.867 1.00 97.88 93 VAL A CA 1
ATOM 709 C C . VAL A 1 93 ? 2.110 0.491 2.019 1.00 97.88 93 VAL A C 1
ATOM 711 O O . VAL A 1 93 ? 1.560 0.507 3.119 1.00 97.88 93 VAL A O 1
ATOM 714 N N . ALA A 1 94 ? 1.536 -0.078 0.956 1.00 97.44 94 ALA A N 1
ATOM 715 C CA . ALA A 1 94 ? 0.213 -0.703 1.014 1.00 97.44 94 ALA A CA 1
ATOM 716 C C . ALA A 1 94 ? 0.173 -1.890 1.997 1.00 97.44 94 ALA A C 1
ATOM 718 O O . ALA A 1 94 ? -0.764 -2.002 2.788 1.00 97.44 94 ALA A O 1
ATOM 719 N N . ILE A 1 95 ? 1.213 -2.735 2.009 1.00 98.19 95 ILE A N 1
ATOM 720 C CA . ILE A 1 95 ? 1.373 -3.827 2.983 1.00 98.19 95 ILE A CA 1
ATOM 721 C C . ILE A 1 95 ? 1.490 -3.269 4.405 1.00 98.19 95 ILE A C 1
ATOM 723 O O . ILE A 1 95 ? 0.864 -3.796 5.330 1.00 98.19 95 ILE A O 1
ATOM 727 N N . ARG A 1 96 ? 2.256 -2.187 4.601 1.00 97.50 96 ARG A N 1
ATOM 728 C CA . ARG A 1 96 ? 2.405 -1.551 5.915 1.00 97.50 96 ARG A CA 1
ATOM 729 C C . ARG A 1 96 ? 1.065 -1.040 6.438 1.00 97.50 96 ARG A C 1
ATOM 731 O O . ARG A 1 96 ? 0.714 -1.369 7.565 1.00 97.50 96 ARG A O 1
ATOM 738 N N . LEU A 1 97 ? 0.301 -0.321 5.616 1.00 97.50 97 LEU A N 1
ATOM 739 C CA . LEU A 1 97 ? -1.032 0.175 5.969 1.00 97.50 97 LEU A CA 1
ATOM 740 C C . LEU A 1 97 ? -1.997 -0.969 6.293 1.00 97.50 97 LEU A C 1
ATOM 742 O O . LEU A 1 97 ? -2.620 -0.963 7.354 1.00 97.50 97 LEU A O 1
ATOM 746 N N . TYR A 1 98 ? -2.084 -1.970 5.409 1.00 97.81 98 TYR A N 1
ATOM 747 C CA . TYR A 1 98 ? -2.953 -3.131 5.604 1.00 97.81 98 TYR A CA 1
ATOM 748 C C . TYR A 1 98 ? -2.625 -3.876 6.900 1.00 97.81 98 TYR A C 1
ATOM 750 O O . TYR A 1 98 ? -3.529 -4.174 7.674 1.00 97.81 98 TYR A O 1
ATOM 758 N N . SER A 1 99 ? -1.344 -4.137 7.173 1.00 98.06 99 SER A N 1
ATOM 759 C CA . SER A 1 99 ? -0.940 -4.877 8.375 1.00 98.06 99 SER A CA 1
ATOM 760 C C . SER A 1 99 ? -1.261 -4.128 9.672 1.00 98.06 99 SER A C 1
ATOM 762 O O . SER A 1 99 ? -1.753 -4.759 10.604 1.00 98.06 99 SER A O 1
ATOM 764 N N . GLY A 1 100 ? -1.070 -2.803 9.730 1.00 97.19 100 GLY A N 1
ATOM 765 C CA . GLY A 1 100 ? -1.423 -2.007 10.915 1.00 97.19 100 GLY A CA 1
ATOM 766 C C . GLY A 1 100 ? -2.927 -1.990 11.203 1.00 97.19 100 GLY A C 1
ATOM 767 O O . GLY A 1 100 ? -3.348 -2.278 12.321 1.00 97.19 100 GLY A O 1
ATOM 768 N N . TRP A 1 101 ? -3.752 -1.744 10.181 1.00 97.75 101 TRP A N 1
ATOM 769 C CA . TRP A 1 101 ? -5.212 -1.755 10.332 1.00 97.75 101 TRP A CA 1
ATOM 770 C C . TRP A 1 101 ? -5.766 -3.149 10.635 1.00 97.75 101 TRP A C 1
ATOM 772 O O . TRP A 1 101 ? -6.642 -3.301 11.486 1.00 97.75 101 TRP A O 1
ATOM 782 N N . ASN A 1 102 ? -5.232 -4.184 9.983 1.00 97.69 102 ASN A N 1
ATOM 783 C CA . ASN A 1 102 ? -5.636 -5.562 10.240 1.00 97.69 102 ASN A CA 1
ATOM 784 C C . ASN A 1 102 ? -5.249 -6.013 11.658 1.00 97.69 102 ASN A C 1
ATOM 786 O O . ASN A 1 102 ? -6.027 -6.712 12.299 1.00 97.69 102 ASN A O 1
ATOM 790 N N . TYR A 1 103 ? -4.092 -5.588 12.176 1.00 96.88 103 TYR A N 1
ATOM 791 C CA . TYR A 1 103 ? -3.684 -5.869 13.556 1.00 96.88 103 TYR A CA 1
ATOM 792 C C . TYR A 1 103 ? -4.694 -5.314 14.574 1.00 96.88 103 TYR A C 1
ATOM 794 O O . TYR A 1 103 ? -5.203 -6.068 15.406 1.00 96.88 103 TYR A O 1
ATOM 802 N N . VAL A 1 104 ? -5.067 -4.035 14.454 1.00 97.12 104 VAL A N 1
ATOM 803 C CA . VAL A 1 104 ? -6.071 -3.420 15.340 1.00 97.12 104 VAL A CA 1
ATOM 804 C C . VAL A 1 104 ? -7.443 -4.083 15.178 1.00 97.12 104 VAL A C 1
ATOM 806 O O . VAL A 1 104 ? -8.121 -4.342 16.171 1.00 97.12 104 VAL A O 1
ATOM 809 N N . SER A 1 105 ? -7.838 -4.444 13.952 1.00 96.94 105 SER A N 1
ATOM 810 C CA . SER A 1 105 ? -9.090 -5.173 13.699 1.00 96.94 105 SER A CA 1
ATOM 811 C C . SER A 1 105 ? -9.155 -6.513 14.438 1.00 96.94 105 SER A C 1
ATOM 813 O O . SER A 1 105 ? -10.157 -6.818 15.094 1.00 96.94 105 SER A O 1
ATOM 815 N N . LEU A 1 106 ? -8.072 -7.298 14.377 1.00 96.69 106 LEU A N 1
ATOM 816 C CA . LEU A 1 106 ? -7.967 -8.576 15.084 1.00 96.69 106 LEU A CA 1
ATOM 817 C C . LEU A 1 106 ? -8.062 -8.380 16.599 1.00 96.69 106 LEU A C 1
ATOM 819 O O . LEU A 1 106 ? -8.765 -9.130 17.274 1.00 96.69 106 LEU A O 1
ATOM 823 N N . ARG A 1 107 ? -7.415 -7.341 17.133 1.00 95.62 107 ARG A N 1
ATOM 824 C CA . ARG A 1 107 ? -7.428 -7.044 18.569 1.00 95.62 107 ARG A CA 1
ATOM 825 C C . ARG A 1 107 ? -8.750 -6.493 19.085 1.00 95.62 107 ARG A C 1
ATOM 827 O O . ARG A 1 107 ? -9.139 -6.814 20.209 1.00 95.62 107 ARG A O 1
ATOM 834 N N . LEU A 1 108 ? -9.475 -5.705 18.297 1.00 96.12 108 LEU A N 1
ATOM 835 C CA . LEU A 1 108 ? -10.827 -5.266 18.651 1.00 96.12 108 LEU A CA 1
ATOM 836 C C . LEU A 1 108 ? -11.801 -6.450 18.666 1.00 96.12 108 LEU A C 1
ATOM 838 O O . LEU A 1 108 ? -12.581 -6.576 19.608 1.00 96.12 108 LEU A O 1
ATOM 842 N N . GLY A 1 109 ? -11.697 -7.351 17.686 1.00 94.69 109 GLY A N 1
ATOM 843 C CA . GLY A 1 109 ? -12.533 -8.553 17.594 1.00 94.69 109 GLY A CA 1
ATOM 844 C C . GLY A 1 109 ? -12.182 -9.677 18.578 1.00 94.69 109 GLY A C 1
ATOM 845 O O . GLY A 1 109 ? -12.975 -10.602 18.742 1.00 94.69 109 GLY A O 1
ATOM 846 N N . ALA A 1 110 ? -11.020 -9.625 19.232 1.00 93.69 110 ALA A N 1
ATOM 847 C CA . ALA A 1 110 ? -10.599 -10.652 20.180 1.00 93.69 110 ALA A CA 1
ATOM 848 C C . ALA A 1 110 ? -11.388 -10.583 21.501 1.00 93.69 110 ALA A C 1
ATOM 850 O O . ALA A 1 110 ? -11.622 -9.505 22.050 1.00 93.69 110 ALA A O 1
ATOM 851 N N . GLU A 1 111 ? -11.758 -11.745 22.048 1.00 91.44 111 GLU A N 1
ATOM 852 C CA . GLU A 1 111 ? -12.370 -11.855 23.384 1.00 91.44 111 GLU A CA 1
ATOM 853 C C . GLU A 1 111 ? -11.337 -11.674 24.508 1.00 91.44 111 GLU A C 1
ATOM 855 O O . GLU A 1 111 ? -11.655 -11.148 25.579 1.00 91.44 111 GLU A O 1
ATOM 860 N N . VAL A 1 112 ? -10.100 -12.098 24.243 1.00 91.12 112 VAL A N 1
ATOM 861 C CA . VAL A 1 112 ? -8.961 -12.036 25.158 1.00 91.12 112 VAL A CA 1
ATOM 862 C C . VAL A 1 112 ? -7.867 -11.195 24.522 1.00 91.12 112 VAL A C 1
ATOM 864 O O . VAL A 1 112 ? -7.597 -11.328 23.330 1.00 91.12 112 VAL A O 1
ATOM 867 N N . VAL A 1 113 ? -7.258 -10.324 25.316 1.00 91.69 113 VAL A N 1
ATOM 868 C CA . VAL A 1 113 ? -6.137 -9.478 24.910 1.00 91.69 113 VAL A CA 1
ATOM 869 C C . VAL A 1 113 ? -4.931 -9.841 25.757 1.00 91.69 113 VAL A C 1
ATOM 871 O O . VAL A 1 113 ? -5.012 -9.830 26.983 1.00 91.69 113 VAL A O 1
ATOM 874 N N . GLU A 1 114 ? -3.826 -10.149 25.096 1.00 89.25 114 GLU A N 1
ATOM 875 C CA . GLU A 1 114 ? -2.521 -10.289 25.734 1.00 89.25 114 GLU A CA 1
ATOM 876 C C . GLU A 1 114 ? -1.913 -8.897 25.934 1.00 89.25 114 GLU A C 1
ATOM 878 O O . GLU A 1 114 ? -2.002 -8.043 25.049 1.00 89.25 114 GLU A O 1
ATOM 883 N N . TYR A 1 115 ? -1.338 -8.655 27.107 1.00 88.81 115 TYR A N 1
ATOM 884 C CA . TYR A 1 115 ? -0.696 -7.394 27.457 1.00 88.81 115 TYR A CA 1
ATOM 885 C C . TYR A 1 115 ? 0.507 -7.635 28.365 1.00 88.81 115 TYR A C 1
ATOM 887 O O . TYR A 1 115 ? 0.577 -8.631 29.087 1.00 88.81 115 TYR A O 1
ATOM 895 N N . GLU A 1 116 ? 1.452 -6.707 28.352 1.00 86.88 116 GLU A N 1
ATOM 896 C CA . GLU A 1 116 ? 2.626 -6.771 29.215 1.00 86.88 116 GLU A CA 1
ATOM 897 C C . GLU A 1 116 ? 2.350 -6.042 30.537 1.00 86.88 116 GLU A C 1
ATOM 899 O O . GLU A 1 116 ? 2.083 -4.836 30.564 1.00 86.88 116 GLU A O 1
ATOM 904 N N . GLU A 1 117 ? 2.416 -6.780 31.652 1.00 77.88 117 GLU A N 1
ATOM 905 C CA . GLU A 1 117 ? 2.491 -6.203 32.997 1.00 77.88 117 GLU A CA 1
ATOM 906 C C . GLU A 1 117 ? 3.944 -5.773 33.237 1.00 77.88 117 GLU A C 1
ATOM 908 O O . GLU A 1 117 ? 4.854 -6.590 33.141 1.00 77.88 117 GLU A O 1
ATOM 913 N N . SER A 1 118 ? 4.179 -4.486 33.516 1.00 71.00 118 SER A N 1
ATOM 914 C CA . SER A 1 118 ? 5.516 -3.879 33.639 1.00 71.00 118 SER A CA 1
ATOM 915 C C . SER A 1 118 ? 6.565 -4.795 34.303 1.00 71.00 118 SER A C 1
ATOM 917 O O . SER A 1 118 ? 6.426 -5.123 35.484 1.00 71.00 118 SER A O 1
ATOM 919 N N . GLY A 1 119 ? 7.638 -5.165 33.593 1.00 73.00 119 GLY A N 1
ATOM 920 C CA . GLY A 1 119 ? 8.730 -5.969 34.155 1.00 73.00 119 GLY A CA 1
ATOM 921 C C . GLY A 1 119 ? 9.401 -6.919 33.159 1.00 73.00 119 GLY A C 1
ATOM 922 O O . GLY A 1 119 ? 9.284 -6.755 31.954 1.00 73.00 119 GLY A O 1
ATOM 923 N N . TRP A 1 120 ? 10.137 -7.904 33.689 1.00 74.75 120 TRP A N 1
ATOM 924 C CA . TRP A 1 120 ? 10.823 -8.969 32.930 1.00 74.75 120 TRP A CA 1
ATOM 925 C C . TRP A 1 120 ? 10.001 -10.275 32.888 1.00 74.75 120 TRP A C 1
ATOM 927 O O . TRP A 1 120 ? 10.552 -11.347 32.664 1.00 74.75 120 TRP A O 1
ATOM 937 N N . TYR A 1 121 ? 8.706 -10.205 33.208 1.00 57.78 121 TYR A N 1
ATOM 938 C CA . TYR A 1 121 ? 7.823 -11.369 33.312 1.00 57.78 121 TYR A CA 1
ATOM 939 C C . TYR A 1 121 ? 6.930 -11.498 32.075 1.00 57.78 121 TYR A C 1
ATOM 941 O O . TYR A 1 121 ? 6.685 -10.513 31.383 1.00 57.78 121 TYR A O 1
ATOM 949 N N . ASP A 1 122 ? 6.469 -12.724 31.821 1.00 72.75 122 ASP A N 1
ATOM 950 C CA . ASP A 1 122 ? 5.624 -13.085 30.680 1.00 72.75 122 ASP A CA 1
ATOM 951 C C . ASP A 1 122 ? 4.344 -12.231 30.588 1.00 72.75 122 ASP A C 1
ATOM 953 O O . ASP A 1 122 ? 3.826 -11.728 31.591 1.00 72.75 122 ASP A O 1
ATOM 957 N N . GLY A 1 123 ? 3.810 -12.108 29.369 1.00 84.19 123 GLY A N 1
ATOM 958 C CA . GLY A 1 123 ? 2.544 -11.425 29.107 1.00 84.19 123 GLY A CA 1
ATOM 959 C C . GLY A 1 123 ? 1.377 -12.021 29.903 1.00 84.19 123 GLY A C 1
ATOM 960 O O . GLY A 1 123 ? 1.317 -13.221 30.175 1.00 84.19 123 GLY A O 1
ATOM 961 N N . SER A 1 124 ? 0.433 -11.163 30.281 1.00 84.69 124 SER A N 1
ATOM 962 C CA . SER A 1 124 ? -0.814 -11.537 30.943 1.00 84.69 124 SER A CA 1
ATOM 963 C C . SER A 1 124 ? -1.990 -11.462 29.973 1.00 84.69 124 SER A C 1
ATOM 965 O O . SER A 1 124 ? -2.018 -10.650 29.055 1.00 84.69 124 SER A O 1
ATOM 967 N N . GLU A 1 125 ? -2.990 -12.314 30.187 1.00 88.56 125 GLU A N 1
ATOM 968 C CA . GLU A 1 125 ? -4.229 -12.323 29.410 1.00 88.56 125 GLU A CA 1
ATOM 969 C C . GLU A 1 125 ? -5.342 -11.579 30.152 1.00 88.56 125 GLU A C 1
ATOM 971 O O . GLU A 1 125 ? -5.624 -11.850 31.323 1.00 88.56 125 GLU A O 1
ATOM 976 N N . TRP A 1 126 ? -6.050 -10.700 29.447 1.00 88.69 126 TRP A N 1
ATOM 977 C CA . TRP A 1 126 ? -7.230 -10.009 29.951 1.00 88.69 126 TRP A CA 1
ATOM 978 C C . TRP A 1 126 ? -8.479 -10.349 29.139 1.00 88.69 126 TRP A C 1
ATOM 980 O O . TRP A 1 126 ? -8.502 -10.223 27.916 1.00 88.69 126 TRP A O 1
ATOM 990 N N . TYR A 1 127 ? -9.550 -10.737 29.838 1.00 90.31 127 TYR A N 1
ATOM 991 C CA . TYR A 1 127 ? -10.857 -11.024 29.244 1.00 90.31 127 TYR A CA 1
ATOM 992 C C . TYR A 1 127 ? -11.686 -9.749 29.170 1.00 90.31 127 TYR A C 1
ATOM 994 O O . TYR A 1 127 ? -11.961 -9.133 30.205 1.00 90.31 127 TYR A O 1
ATOM 1002 N N . LYS A 1 128 ? -12.149 -9.392 27.969 1.00 90.81 128 LYS A N 1
ATOM 1003 C CA . LYS A 1 128 ? -12.977 -8.198 27.779 1.00 90.81 128 LYS A CA 1
ATOM 1004 C C . LYS A 1 128 ? -14.327 -8.341 28.500 1.00 90.81 128 LYS A C 1
ATOM 1006 O O . LYS A 1 128 ? -15.069 -9.291 28.230 1.00 90.81 128 LYS A O 1
ATOM 1011 N N . PRO A 1 129 ? -14.699 -7.392 29.379 1.00 91.56 129 PRO A N 1
ATOM 1012 C CA . PRO A 1 129 ? -16.065 -7.253 29.871 1.00 91.56 129 PRO A CA 1
ATOM 1013 C C . PRO A 1 129 ? -17.079 -7.149 28.719 1.00 91.56 129 PRO A C 1
ATOM 1015 O O . PRO A 1 129 ? -16.735 -6.600 27.670 1.00 91.56 129 PRO A O 1
ATOM 1018 N N . PRO A 1 130 ? -18.322 -7.650 28.874 1.00 91.25 130 PRO A N 1
ATOM 1019 C CA . PRO A 1 130 ? -19.306 -7.683 27.790 1.00 91.25 130 PRO A CA 1
ATOM 1020 C C . PRO A 1 130 ? -19.635 -6.294 27.229 1.00 91.25 130 PRO A C 1
ATOM 1022 O O . PRO A 1 130 ? -19.900 -6.168 26.039 1.00 91.25 130 PRO A O 1
ATOM 1025 N N . ASP A 1 131 ? -19.592 -5.258 28.063 1.00 91.31 131 ASP A N 1
ATOM 1026 C CA . ASP A 1 131 ? -19.786 -3.860 27.680 1.00 91.31 131 ASP A CA 1
ATOM 1027 C C . ASP A 1 131 ? -18.651 -3.339 26.785 1.00 91.31 131 ASP A C 1
ATOM 1029 O O . ASP A 1 131 ? -18.917 -2.762 25.729 1.00 91.31 131 ASP A O 1
ATOM 1033 N N . ILE A 1 132 ? -17.392 -3.604 27.149 1.00 92.62 132 ILE A N 1
ATOM 1034 C CA . ILE A 1 132 ? -16.228 -3.237 26.329 1.00 92.62 132 ILE A CA 1
ATOM 1035 C C . ILE A 1 132 ? -16.214 -4.043 25.032 1.00 92.62 132 ILE A C 1
ATOM 1037 O O . ILE A 1 132 ? -15.976 -3.485 23.964 1.00 92.62 132 ILE A O 1
ATOM 1041 N N . ARG A 1 133 ? -16.517 -5.342 25.108 1.00 93.62 133 ARG A N 1
ATOM 1042 C CA . ARG A 1 133 ? -16.554 -6.217 23.937 1.00 93.62 133 ARG A CA 1
ATOM 1043 C C . ARG A 1 133 ? -17.588 -5.742 22.920 1.00 93.62 133 ARG A C 1
ATOM 1045 O O . ARG A 1 133 ? -17.257 -5.609 21.751 1.00 93.62 133 ARG A O 1
ATOM 1052 N N . ALA A 1 134 ? -18.800 -5.411 23.369 1.00 95.25 134 ALA A N 1
ATOM 1053 C CA . ALA A 1 134 ? -19.844 -4.895 22.488 1.00 95.25 134 ALA A CA 1
ATOM 1054 C C . ALA A 1 134 ? -19.420 -3.587 21.796 1.00 95.25 134 ALA A C 1
ATOM 1056 O O . ALA A 1 134 ? -19.627 -3.431 20.594 1.00 95.25 134 ALA A O 1
ATOM 1057 N N . ARG A 1 135 ? -18.779 -2.664 22.527 1.00 95.31 135 ARG A N 1
ATOM 1058 C CA . ARG A 1 135 ? -18.240 -1.421 21.952 1.00 95.31 135 ARG A CA 1
ATOM 1059 C C . ARG A 1 135 ? -17.161 -1.699 20.904 1.00 95.31 135 ARG A C 1
ATOM 1061 O O . ARG A 1 135 ? -17.226 -1.151 19.807 1.00 95.31 135 ARG A O 1
ATOM 1068 N N . ASP A 1 136 ? -16.174 -2.524 21.240 1.00 96.75 136 ASP A N 1
ATOM 1069 C CA . ASP A 1 136 ? -15.052 -2.842 20.354 1.00 96.75 136 ASP A CA 1
ATOM 1070 C C . ASP A 1 136 ? -15.529 -3.581 19.090 1.00 96.75 136 ASP A C 1
ATOM 1072 O O . ASP A 1 136 ? -15.072 -3.273 17.992 1.00 96.75 136 ASP A O 1
ATOM 1076 N N . GLU A 1 137 ? -16.496 -4.497 19.217 1.00 95.50 137 GLU A N 1
ATOM 1077 C CA . GLU A 1 137 ? -17.138 -5.180 18.086 1.00 95.50 137 GLU A CA 1
ATOM 1078 C C . GLU A 1 137 ? -17.855 -4.183 17.159 1.00 95.50 137 GLU A C 1
ATOM 1080 O O . GLU A 1 137 ? -17.728 -4.275 15.936 1.00 95.50 137 GLU A O 1
ATOM 1085 N N . MET A 1 138 ? -18.574 -3.199 17.714 1.00 96.69 138 MET A N 1
ATOM 1086 C CA . MET A 1 138 ? -19.218 -2.147 16.917 1.00 96.69 138 MET A CA 1
ATOM 1087 C C . MET A 1 138 ? -18.188 -1.299 16.164 1.00 96.69 138 MET A C 1
ATOM 1089 O O . MET A 1 138 ? -18.333 -1.096 14.959 1.00 96.69 138 MET A O 1
ATOM 1093 N N . LEU A 1 139 ? -17.131 -0.845 16.841 1.00 96.75 139 LEU A N 1
ATOM 1094 C CA . LEU A 1 139 ? -16.054 -0.078 16.206 1.00 96.75 139 LEU A CA 1
ATOM 1095 C C . LEU A 1 139 ? -15.360 -0.891 15.110 1.00 96.75 139 LEU A C 1
ATOM 1097 O O . LEU A 1 139 ? -15.115 -0.382 14.017 1.00 96.75 139 LEU A O 1
ATOM 1101 N N . ASN A 1 140 ? -15.097 -2.174 15.368 1.00 97.06 140 ASN A N 1
ATOM 1102 C CA . ASN A 1 140 ? -14.476 -3.045 14.383 1.00 97.06 140 ASN A CA 1
ATOM 1103 C C . ASN A 1 140 ? -15.346 -3.173 13.128 1.00 97.06 140 ASN A C 1
ATOM 1105 O O . ASN A 1 140 ? -14.860 -2.974 12.020 1.00 97.06 140 ASN A O 1
ATOM 1109 N N . ASN A 1 141 ? -16.638 -3.454 13.294 1.00 96.31 141 ASN A N 1
ATOM 1110 C CA . ASN A 1 141 ? -17.539 -3.711 12.172 1.00 96.31 141 ASN A CA 1
ATOM 1111 C C . ASN A 1 141 ? -17.852 -2.455 11.348 1.00 96.31 141 ASN A C 1
ATOM 1113 O O . ASN A 1 141 ? -17.976 -2.551 10.128 1.00 96.31 141 ASN A O 1
ATOM 1117 N N . TYR A 1 142 ? -17.993 -1.292 11.992 1.00 95.25 142 TYR A N 1
ATOM 1118 C CA . TYR A 1 142 ? -18.453 -0.072 11.319 1.00 95.25 142 TYR A CA 1
ATOM 1119 C C . TYR A 1 142 ? -17.338 0.908 10.945 1.00 95.25 142 TYR A C 1
ATOM 1121 O O . TYR A 1 142 ? -17.511 1.656 9.985 1.00 95.25 142 TYR A O 1
ATOM 1129 N N . GLU A 1 143 ? -16.202 0.912 11.647 1.00 94.38 143 GLU A N 1
ATOM 1130 C CA . GLU A 1 143 ? -15.090 1.826 11.346 1.00 94.38 143 GLU A CA 1
ATOM 1131 C C . GLU A 1 143 ? -13.886 1.100 10.740 1.00 94.38 143 GLU A C 1
ATOM 1133 O O . GLU A 1 143 ? -13.359 1.520 9.708 1.00 94.38 143 GLU A O 1
ATOM 1138 N N . VAL A 1 144 ? -13.450 -0.000 11.358 1.00 97.19 144 VAL A N 1
ATOM 1139 C CA . VAL A 1 144 ? -12.161 -0.630 11.025 1.00 97.19 144 VAL A CA 1
ATOM 1140 C C . VAL A 1 144 ? -12.265 -1.566 9.824 1.00 97.19 144 VAL A C 1
ATOM 1142 O O . VAL A 1 144 ? -11.467 -1.447 8.896 1.00 97.19 144 VAL A O 1
ATOM 1145 N N . GLN A 1 145 ? -13.253 -2.460 9.786 1.00 96.19 145 GLN A N 1
ATOM 1146 C CA . GLN A 1 145 ? -13.425 -3.417 8.688 1.00 96.19 145 GLN A CA 1
ATOM 1147 C C . GLN A 1 145 ? -13.592 -2.740 7.320 1.00 96.19 145 GLN A C 1
ATOM 1149 O O . GLN A 1 145 ? -12.871 -3.112 6.394 1.00 96.19 145 GLN A O 1
ATOM 1154 N N . PRO A 1 146 ? -14.405 -1.675 7.165 1.00 95.56 146 PRO A N 1
ATOM 1155 C CA . PRO A 1 146 ? -14.475 -0.953 5.896 1.00 95.56 146 PRO A CA 1
ATOM 1156 C C . PRO A 1 146 ? -13.131 -0.347 5.463 1.00 95.56 146 PRO A C 1
ATOM 1158 O O . PRO A 1 146 ? -12.847 -0.244 4.269 1.00 95.56 146 PRO A O 1
ATOM 1161 N N . ALA A 1 147 ? -12.281 0.078 6.403 1.00 96.25 147 ALA A N 1
ATOM 1162 C CA . ALA A 1 147 ? -10.930 0.539 6.090 1.00 96.25 147 ALA A CA 1
ATOM 1163 C C . ALA A 1 147 ? -10.018 -0.624 5.662 1.00 96.25 147 ALA A C 1
ATOM 1165 O O . ALA A 1 147 ? -9.336 -0.517 4.640 1.00 96.25 147 ALA A O 1
ATOM 1166 N N . VAL A 1 148 ? -10.060 -1.754 6.375 1.00 97.19 148 VAL A N 1
ATOM 1167 C CA . VAL A 1 148 ? -9.305 -2.973 6.039 1.00 97.19 148 VAL A CA 1
ATOM 1168 C C . VAL A 1 148 ? -9.686 -3.501 4.654 1.00 97.19 148 VAL A C 1
ATOM 1170 O O . VAL A 1 148 ? -8.798 -3.799 3.856 1.00 97.19 148 VAL A O 1
ATOM 1173 N N . ASP A 1 149 ? -10.976 -3.556 4.323 1.00 96.38 149 ASP A N 1
ATOM 1174 C CA . ASP A 1 149 ? -11.459 -4.027 3.021 1.00 96.38 149 ASP A CA 1
ATOM 1175 C C . ASP A 1 149 ? -10.989 -3.132 1.871 1.00 96.38 149 ASP A C 1
ATOM 1177 O O . ASP A 1 149 ? -10.535 -3.622 0.832 1.00 96.38 149 ASP A O 1
ATOM 1181 N N . ARG A 1 150 ? -11.020 -1.808 2.066 1.00 96.00 150 ARG A N 1
ATOM 1182 C CA . ARG A 1 150 ? -10.479 -0.848 1.092 1.00 96.00 150 ARG A CA 1
ATOM 1183 C C . ARG A 1 150 ? -8.978 -1.035 0.896 1.00 96.00 150 ARG A C 1
ATOM 1185 O O . ARG A 1 150 ? -8.520 -1.099 -0.245 1.00 96.00 150 ARG A O 1
ATOM 1192 N N . LEU A 1 151 ? -8.220 -1.177 1.983 1.00 97.12 151 LEU A N 1
ATOM 1193 C CA . LEU A 1 151 ? -6.779 -1.436 1.924 1.00 97.12 151 LEU A CA 1
ATOM 1194 C C . LEU A 1 151 ? -6.470 -2.765 1.233 1.00 97.12 151 LEU A C 1
ATOM 1196 O O . LEU A 1 151 ? -5.549 -2.825 0.423 1.00 97.12 151 LEU A O 1
ATOM 1200 N N . LYS A 1 152 ? -7.260 -3.811 1.486 1.00 97.12 152 LYS A N 1
ATOM 1201 C CA . LYS A 1 152 ? -7.123 -5.116 0.834 1.00 97.12 152 LYS A CA 1
ATOM 1202 C C . LYS A 1 152 ? -7.383 -5.031 -0.670 1.00 97.12 152 LYS A C 1
ATOM 1204 O O . LYS A 1 152 ? -6.627 -5.610 -1.447 1.00 97.12 152 LYS A O 1
ATOM 1209 N N . ALA A 1 153 ? -8.409 -4.288 -1.088 1.00 96.31 153 ALA A N 1
ATOM 1210 C CA . ALA A 1 153 ? -8.704 -4.064 -2.502 1.00 96.31 153 ALA A CA 1
ATOM 1211 C C . ALA A 1 153 ? -7.568 -3.304 -3.207 1.00 96.31 153 ALA A C 1
ATOM 1213 O O . ALA A 1 153 ? -7.113 -3.716 -4.274 1.00 96.31 153 ALA A O 1
ATOM 1214 N N . VAL A 1 154 ? -7.066 -2.233 -2.585 1.00 96.31 154 VAL A N 1
ATOM 1215 C CA . VAL A 1 154 ? -5.942 -1.443 -3.105 1.00 96.31 154 VAL A CA 1
ATOM 1216 C C . VAL A 1 154 ? -4.659 -2.274 -3.167 1.00 96.31 154 VAL A C 1
ATOM 1218 O O . VAL A 1 154 ? -3.989 -2.285 -4.198 1.00 96.31 154 VAL A O 1
ATOM 1221 N N . LEU A 1 155 ? -4.343 -3.022 -2.108 1.00 97.56 155 LEU A N 1
ATOM 1222 C CA . LEU A 1 155 ? -3.195 -3.926 -2.065 1.00 97.56 155 LEU A CA 1
ATOM 1223 C C . LEU A 1 155 ? -3.280 -4.992 -3.164 1.00 97.56 155 LEU A C 1
ATOM 1225 O O . LEU A 1 155 ? -2.293 -5.238 -3.851 1.00 97.56 155 LEU A O 1
ATOM 1229 N N . GLY A 1 156 ? -4.460 -5.584 -3.370 1.00 98.06 156 GLY A N 1
ATOM 1230 C CA . GLY A 1 156 ? -4.697 -6.546 -4.445 1.00 98.06 156 GLY A CA 1
ATOM 1231 C C . GLY A 1 156 ? -4.486 -5.940 -5.834 1.00 98.06 156 GLY A C 1
ATOM 1232 O O . GLY A 1 156 ? -3.821 -6.548 -6.671 1.00 98.06 156 GLY A O 1
ATOM 1233 N N . ALA A 1 157 ? -4.986 -4.724 -6.069 1.00 97.56 157 ALA A N 1
ATOM 1234 C CA . ALA A 1 157 ? -4.808 -4.020 -7.338 1.00 97.56 157 ALA A CA 1
ATOM 1235 C C . ALA A 1 157 ? -3.335 -3.670 -7.614 1.00 97.56 157 ALA A C 1
ATOM 1237 O O . ALA A 1 157 ? -2.840 -3.921 -8.714 1.00 97.56 157 ALA A O 1
ATOM 1238 N N . ILE A 1 158 ? -2.616 -3.143 -6.616 1.00 98.06 158 ILE A N 1
ATOM 1239 C CA . ILE A 1 158 ? -1.182 -2.830 -6.728 1.00 98.06 158 ILE A CA 1
ATOM 1240 C C . ILE A 1 158 ? -0.373 -4.112 -6.938 1.00 98.06 158 ILE A C 1
ATOM 1242 O O . ILE A 1 158 ? 0.480 -4.153 -7.821 1.00 98.06 158 ILE A O 1
ATOM 1246 N N . GLY A 1 159 ? -0.658 -5.170 -6.174 1.00 98.25 159 GLY A N 1
ATOM 1247 C CA . GLY A 1 159 ? 0.012 -6.463 -6.305 1.00 98.25 159 GLY A CA 1
ATOM 1248 C C . GLY A 1 159 ? -0.183 -7.081 -7.689 1.00 98.25 159 GLY A C 1
ATOM 1249 O O . GLY A 1 159 ? 0.782 -7.539 -8.300 1.00 98.25 159 GLY A O 1
ATOM 1250 N N . LEU A 1 160 ? -1.402 -7.021 -8.232 1.00 98.38 160 LEU A N 1
ATOM 1251 C CA . LEU A 1 160 ? -1.679 -7.451 -9.602 1.00 98.38 160 LEU A CA 1
ATOM 1252 C C . LEU A 1 160 ? -0.889 -6.619 -10.621 1.00 98.38 160 LEU A C 1
ATOM 1254 O O . LEU A 1 160 ? -0.236 -7.188 -11.492 1.00 98.38 160 LEU A O 1
ATOM 1258 N N . GLY A 1 161 ? -0.906 -5.289 -10.497 1.00 97.81 161 GLY A N 1
ATOM 1259 C CA . GLY A 1 161 ? -0.140 -4.397 -11.372 1.00 97.81 161 GLY A CA 1
ATOM 1260 C C . GLY A 1 161 ? 1.367 -4.664 -11.320 1.00 97.81 161 GLY A C 1
ATOM 1261 O O . GLY A 1 161 ? 2.030 -4.676 -12.358 1.00 97.81 161 GLY A O 1
ATOM 1262 N N . PHE A 1 162 ? 1.902 -4.953 -10.133 1.00 97.88 162 PHE A N 1
ATOM 1263 C CA . PHE A 1 162 ? 3.305 -5.314 -9.942 1.00 97.88 162 PHE A CA 1
ATOM 1264 C C . PHE A 1 162 ? 3.648 -6.614 -10.675 1.00 97.88 162 PHE A C 1
ATOM 1266 O O . PHE A 1 162 ? 4.589 -6.639 -11.467 1.00 97.88 162 PHE A O 1
ATOM 1273 N N . ILE A 1 163 ? 2.847 -7.669 -10.490 1.00 97.81 163 ILE A N 1
ATOM 1274 C CA . ILE A 1 163 ? 3.044 -8.958 -11.172 1.00 97.81 163 ILE A CA 1
ATOM 1275 C C . ILE A 1 163 ? 2.977 -8.782 -12.691 1.00 97.81 163 ILE A C 1
ATOM 1277 O O . ILE A 1 163 ? 3.862 -9.259 -13.398 1.00 97.81 163 ILE A O 1
ATOM 1281 N N . LEU A 1 164 ? 1.971 -8.064 -13.198 1.00 97.38 164 LEU A N 1
ATOM 1282 C CA . LEU A 1 164 ? 1.834 -7.800 -14.632 1.00 97.38 164 LEU A CA 1
ATOM 1283 C C . LEU A 1 164 ? 3.038 -7.038 -15.193 1.00 97.38 164 LEU A C 1
ATOM 1285 O O . LEU A 1 164 ? 3.493 -7.346 -16.290 1.00 97.38 164 LEU A O 1
ATOM 1289 N N . THR A 1 165 ? 3.585 -6.086 -14.436 1.00 96.50 165 THR A N 1
ATOM 1290 C CA . THR A 1 165 ? 4.774 -5.331 -14.854 1.00 96.50 165 THR A CA 1
ATOM 1291 C C . THR A 1 165 ? 6.015 -6.222 -14.889 1.00 96.50 165 THR A C 1
ATOM 1293 O O . THR A 1 165 ? 6.775 -6.156 -15.850 1.00 96.50 165 THR A O 1
ATOM 1296 N N . VAL A 1 166 ? 6.206 -7.095 -13.896 1.00 95.50 166 VAL A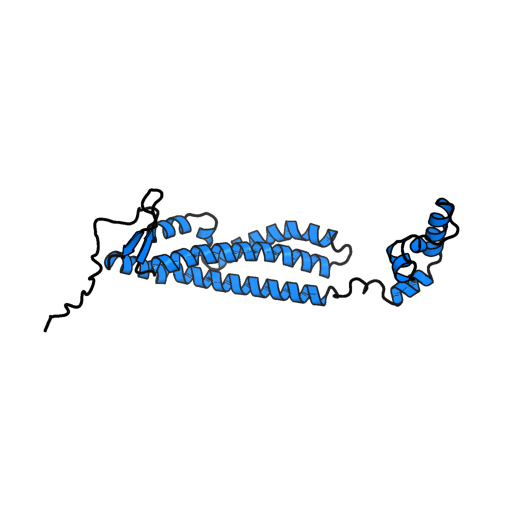 N 1
ATOM 1297 C CA . VAL A 1 166 ? 7.321 -8.060 -13.878 1.00 95.50 166 VAL A CA 1
ATOM 1298 C C . VAL A 1 166 ? 7.220 -9.042 -15.046 1.00 95.50 166 VAL A C 1
ATOM 1300 O O . VAL A 1 166 ? 8.213 -9.297 -15.724 1.00 95.50 166 VAL A O 1
ATOM 1303 N N . VAL A 1 167 ? 6.021 -9.562 -15.319 1.00 94.38 167 VAL A N 1
ATOM 1304 C CA . VAL A 1 167 ? 5.776 -10.437 -16.475 1.00 94.38 167 VAL A CA 1
ATOM 1305 C C . VAL A 1 167 ? 6.038 -9.686 -17.780 1.00 94.38 167 VAL A C 1
ATOM 1307 O O . VAL A 1 167 ? 6.735 -10.202 -18.646 1.00 94.38 167 VAL A O 1
ATOM 1310 N N . GLY A 1 168 ? 5.549 -8.451 -17.909 1.00 92.88 168 GLY A N 1
ATOM 1311 C CA . GLY A 1 168 ? 5.808 -7.605 -19.074 1.00 92.88 168 GLY A CA 1
ATOM 1312 C C . GLY A 1 168 ? 7.300 -7.348 -19.285 1.00 92.88 168 GLY A C 1
ATOM 1313 O O . GLY A 1 168 ? 7.793 -7.491 -20.397 1.00 92.88 168 GLY A O 1
ATOM 1314 N N . PHE A 1 169 ? 8.041 -7.060 -18.214 1.00 92.38 169 PHE A N 1
ATOM 1315 C CA . PHE A 1 169 ? 9.492 -6.892 -18.270 1.00 92.38 169 PHE A CA 1
ATOM 1316 C C . PHE A 1 169 ? 10.195 -8.159 -18.761 1.00 92.38 169 PHE A C 1
ATOM 1318 O O . PHE A 1 169 ? 11.075 -8.068 -19.607 1.00 92.38 169 PHE A O 1
ATOM 1325 N N . LYS A 1 170 ? 9.767 -9.341 -18.302 1.00 90.00 170 LYS A N 1
ATOM 1326 C CA . LYS A 1 170 ? 10.292 -10.630 -18.777 1.00 90.00 170 LYS A CA 1
ATOM 1327 C C . LYS A 1 170 ? 9.986 -10.930 -20.242 1.00 90.00 170 LYS A C 1
ATOM 1329 O O . LYS A 1 170 ? 10.757 -11.624 -20.888 1.00 90.00 170 LYS A O 1
ATOM 1334 N N . VAL A 1 171 ? 8.875 -10.425 -20.769 1.00 89.19 171 VAL A N 1
ATOM 1335 C CA . VAL A 1 171 ? 8.554 -10.557 -22.198 1.00 89.19 171 VAL A CA 1
ATOM 1336 C C . VAL A 1 171 ? 9.442 -9.646 -23.048 1.00 89.19 171 VAL A C 1
ATOM 1338 O O . VAL A 1 171 ? 9.821 -10.028 -24.150 1.00 89.19 171 VAL A O 1
ATOM 1341 N N . VAL A 1 172 ? 9.763 -8.450 -22.549 1.00 87.31 172 VAL A N 1
ATOM 1342 C CA . VAL A 1 172 ? 10.579 -7.469 -23.280 1.00 87.31 172 VAL A CA 1
ATOM 1343 C C . VAL A 1 172 ? 12.075 -7.782 -23.174 1.00 87.31 172 VAL A C 1
ATOM 1345 O O . VAL A 1 172 ? 12.787 -7.655 -24.164 1.00 87.31 172 VAL A O 1
ATOM 1348 N N . VAL A 1 173 ? 12.551 -8.220 -22.006 1.00 81.94 173 VAL A N 1
ATOM 1349 C CA . VAL A 1 173 ? 13.960 -8.554 -21.764 1.00 81.94 173 VAL A CA 1
ATOM 1350 C C . VAL A 1 173 ? 14.155 -10.070 -21.871 1.00 81.94 173 VAL A C 1
ATOM 1352 O O . VAL A 1 173 ? 13.749 -10.787 -20.952 1.00 81.94 173 VAL A O 1
ATOM 1355 N N . PRO A 1 174 ? 14.769 -10.579 -22.957 1.00 70.50 174 PRO A N 1
ATOM 1356 C CA . PRO A 1 174 ? 14.981 -12.012 -23.136 1.00 70.50 174 PRO A CA 1
ATOM 1357 C C . PRO A 1 174 ? 15.915 -12.594 -22.064 1.00 70.50 174 PRO A C 1
ATOM 1359 O O . PRO A 1 174 ? 16.852 -11.940 -21.609 1.00 70.50 174 PRO A O 1
ATOM 1362 N N . ASP A 1 175 ? 15.665 -13.849 -21.672 1.00 69.31 175 ASP A N 1
ATOM 1363 C CA . ASP A 1 175 ? 16.421 -14.548 -20.618 1.00 69.31 175 ASP A CA 1
ATOM 1364 C C . ASP A 1 175 ? 17.852 -14.937 -21.035 1.00 69.31 175 ASP A C 1
ATOM 1366 O O . ASP A 1 175 ? 18.656 -15.292 -20.173 1.00 69.31 175 ASP A O 1
ATOM 1370 N N . ASP A 1 176 ? 18.183 -14.883 -22.328 1.00 67.12 176 ASP A N 1
ATOM 1371 C CA . ASP A 1 176 ? 19.528 -15.186 -22.813 1.00 67.12 176 ASP A CA 1
ATOM 1372 C C . ASP A 1 176 ? 20.428 -13.937 -22.711 1.00 67.12 176 ASP A C 1
ATOM 1374 O O . ASP A 1 176 ? 20.260 -12.993 -23.492 1.00 67.12 176 ASP A O 1
ATOM 1378 N N . PRO A 1 177 ? 21.413 -13.908 -21.788 1.00 60.62 177 PRO A N 1
ATOM 1379 C CA . PRO A 1 177 ? 22.348 -12.789 -21.660 1.00 60.62 177 PRO A CA 1
ATOM 1380 C C . PRO A 1 177 ? 23.231 -12.608 -22.904 1.00 60.62 177 PRO A C 1
ATOM 1382 O O . PRO A 1 177 ? 23.889 -11.576 -23.042 1.00 60.62 177 PRO A O 1
ATOM 1385 N N . TYR A 1 178 ? 23.244 -13.588 -23.810 1.00 59.56 178 TYR A N 1
ATOM 1386 C CA . TYR A 1 178 ? 23.936 -13.549 -25.090 1.00 59.56 178 TYR A CA 1
ATOM 1387 C C . TYR A 1 178 ? 22.994 -13.324 -26.278 1.00 59.56 178 TYR A C 1
ATOM 1389 O O . TYR A 1 178 ? 23.471 -13.324 -27.406 1.00 59.56 178 TYR A O 1
ATOM 1397 N N . ALA A 1 179 ? 21.703 -13.032 -26.069 1.00 62.16 179 ALA A N 1
ATOM 1398 C CA . ALA A 1 179 ? 20.782 -12.683 -27.160 1.00 62.16 179 ALA A CA 1
ATOM 1399 C C . ALA A 1 179 ? 21.253 -11.467 -27.983 1.00 62.16 179 ALA A C 1
ATOM 1401 O O . ALA A 1 179 ? 20.908 -11.333 -29.152 1.00 62.16 179 ALA A O 1
ATOM 1402 N N . MET A 1 180 ? 22.063 -10.585 -27.384 1.00 59.81 180 MET A N 1
ATOM 1403 C CA . MET A 1 180 ? 22.713 -9.470 -28.082 1.00 59.81 180 MET A CA 1
ATOM 1404 C C . MET A 1 180 ? 23.796 -9.932 -29.080 1.00 59.81 180 MET A C 1
ATOM 1406 O O . MET A 1 180 ? 24.089 -9.216 -30.032 1.00 59.81 180 MET A O 1
ATOM 1410 N N . LEU A 1 181 ? 24.382 -11.118 -28.887 1.00 66.88 181 LEU A N 1
ATOM 1411 C CA . LEU A 1 181 ? 25.324 -11.769 -29.806 1.00 66.88 181 LEU A CA 1
ATOM 1412 C C . LEU A 1 181 ? 24.574 -12.638 -30.828 1.00 66.88 181 LEU A C 1
ATOM 1414 O O . LEU A 1 181 ? 24.932 -13.795 -31.045 1.00 66.88 181 LEU A O 1
ATOM 1418 N N . ASP A 1 182 ? 23.522 -12.097 -31.441 1.00 70.12 182 ASP A N 1
ATOM 1419 C CA . ASP A 1 182 ? 22.828 -12.795 -32.521 1.00 70.12 182 ASP A CA 1
ATOM 1420 C C . ASP A 1 182 ? 23.732 -12.920 -33.766 1.00 70.12 182 ASP A C 1
ATOM 1422 O O . ASP A 1 182 ? 24.745 -12.225 -33.917 1.00 70.12 182 ASP A O 1
ATOM 1426 N N . ASP A 1 183 ? 23.361 -13.811 -34.687 1.00 71.69 183 ASP A N 1
ATOM 1427 C CA . ASP A 1 183 ? 24.118 -14.024 -35.922 1.00 71.69 183 ASP A CA 1
ATOM 1428 C C . ASP A 1 183 ? 24.263 -12.738 -36.749 1.00 71.69 183 ASP A C 1
ATOM 1430 O O . ASP A 1 183 ? 25.274 -12.552 -37.425 1.00 71.69 183 ASP A O 1
ATOM 1434 N N . THR A 1 184 ? 23.291 -11.829 -36.686 1.00 74.25 184 THR A N 1
ATOM 1435 C CA . THR A 1 184 ? 23.318 -10.530 -37.366 1.00 74.25 184 THR A CA 1
ATOM 1436 C C . THR A 1 184 ? 24.425 -9.640 -36.804 1.00 74.25 184 THR A C 1
ATOM 1438 O O . THR A 1 184 ? 25.268 -9.173 -37.567 1.00 74.25 184 THR A O 1
ATOM 1441 N N . TYR A 1 185 ? 24.487 -9.465 -35.482 1.00 68.44 185 TYR A N 1
ATOM 1442 C CA . TYR A 1 185 ? 25.520 -8.710 -34.779 1.00 68.44 185 TYR A CA 1
ATOM 1443 C C . TYR A 1 185 ? 26.898 -9.342 -34.979 1.00 68.44 185 TYR A C 1
ATOM 1445 O O . TYR A 1 185 ? 27.866 -8.645 -35.284 1.00 68.44 185 TYR A O 1
ATOM 1453 N N . LEU A 1 186 ? 26.989 -10.673 -34.901 1.00 75.69 186 LEU A N 1
ATOM 1454 C CA . LEU A 1 186 ? 28.224 -11.401 -35.188 1.00 75.69 186 LEU A CA 1
ATOM 1455 C C . LEU A 1 186 ? 28.670 -11.226 -36.645 1.00 75.69 186 LEU A C 1
ATOM 1457 O O . LEU A 1 186 ? 29.867 -11.110 -36.899 1.00 75.69 186 LEU A O 1
ATOM 1461 N N . ASN A 1 187 ? 27.748 -11.187 -37.607 1.00 72.94 187 ASN A N 1
ATOM 1462 C CA . ASN A 1 187 ? 28.072 -10.959 -39.015 1.00 72.94 187 ASN A CA 1
ATOM 1463 C C . ASN A 1 187 ? 28.465 -9.503 -39.293 1.00 72.94 187 ASN A C 1
ATOM 1465 O O . ASN A 1 187 ? 29.378 -9.275 -40.084 1.00 72.94 187 ASN A O 1
ATOM 1469 N N . THR A 1 188 ? 27.855 -8.532 -38.610 1.00 73.06 188 THR A N 1
ATOM 1470 C CA . THR A 1 188 ? 28.302 -7.133 -38.638 1.00 73.06 188 THR A CA 1
ATOM 1471 C C . THR A 1 188 ? 29.713 -7.005 -38.074 1.00 73.06 188 THR A C 1
ATOM 1473 O O . THR A 1 188 ? 30.573 -6.449 -38.742 1.00 73.06 188 THR A O 1
ATOM 1476 N N . LEU A 1 189 ? 29.992 -7.601 -36.910 1.00 70.88 189 LEU A N 1
ATOM 1477 C CA . LEU A 1 189 ? 31.335 -7.617 -36.319 1.00 70.88 189 LEU A CA 1
ATOM 1478 C C . LEU A 1 189 ? 32.373 -8.302 -37.216 1.00 70.88 189 LEU A C 1
ATOM 1480 O O . LEU A 1 189 ? 33.519 -7.870 -37.265 1.00 70.88 189 LEU A O 1
ATOM 1484 N N . LYS A 1 190 ? 31.992 -9.375 -37.921 1.00 69.50 190 LYS A N 1
ATOM 1485 C CA . LYS A 1 190 ? 32.874 -10.062 -38.879 1.00 69.50 190 LYS A CA 1
ATOM 1486 C C . LYS A 1 190 ? 33.181 -9.219 -40.117 1.00 69.50 190 LYS A C 1
ATOM 1488 O O . LYS A 1 190 ? 34.227 -9.431 -40.718 1.00 69.50 190 LYS A O 1
ATOM 1493 N N . GLY A 1 191 ? 32.263 -8.343 -40.525 1.00 70.44 191 GLY A N 1
ATOM 1494 C CA . GLY A 1 191 ? 32.415 -7.475 -41.695 1.00 70.44 191 GLY A CA 1
ATOM 1495 C C . GLY A 1 191 ? 32.980 -6.086 -41.386 1.00 70.44 191 GLY A C 1
ATOM 1496 O O . GLY A 1 191 ? 33.238 -5.330 -42.317 1.00 70.44 191 GLY A O 1
ATOM 1497 N N . ASP A 1 192 ? 33.142 -5.740 -40.109 1.00 76.56 192 ASP A N 1
ATOM 1498 C CA . ASP A 1 192 ? 33.640 -4.440 -39.666 1.00 76.56 192 ASP A CA 1
ATOM 1499 C C . ASP A 1 192 ? 35.161 -4.485 -39.447 1.00 76.56 192 ASP A C 1
ATOM 1501 O O . ASP A 1 192 ? 35.675 -4.809 -38.367 1.00 76.56 192 ASP A O 1
ATOM 1505 N N . ASP A 1 193 ? 35.891 -4.160 -40.516 1.00 76.81 193 ASP A N 1
ATOM 1506 C CA . ASP A 1 193 ? 37.352 -4.098 -40.520 1.00 76.81 193 ASP A CA 1
ATOM 1507 C C . ASP A 1 193 ? 37.897 -3.066 -39.518 1.00 76.81 193 ASP A C 1
ATOM 1509 O O . ASP A 1 193 ? 39.027 -3.215 -39.046 1.00 76.81 193 ASP A O 1
ATOM 1513 N N . ASP A 1 194 ? 37.129 -2.037 -39.140 1.00 74.50 194 ASP A N 1
ATOM 1514 C CA . ASP A 1 194 ? 37.587 -1.012 -38.197 1.00 74.50 194 ASP A CA 1
ATOM 1515 C C . ASP A 1 194 ? 37.699 -1.571 -36.777 1.00 74.50 194 ASP A C 1
ATOM 1517 O O . ASP A 1 194 ? 38.674 -1.290 -36.072 1.00 74.50 194 ASP A O 1
ATOM 1521 N N . ILE A 1 195 ? 36.762 -2.433 -36.376 1.00 69.62 195 ILE A N 1
ATOM 1522 C CA . ILE A 1 195 ? 36.807 -3.129 -35.084 1.00 69.62 195 ILE A CA 1
ATOM 1523 C C . ILE A 1 195 ? 37.965 -4.132 -35.063 1.00 69.62 195 ILE A C 1
ATOM 1525 O O . ILE A 1 195 ? 38.710 -4.204 -34.077 1.00 69.62 195 ILE A O 1
ATOM 1529 N N . ALA A 1 196 ? 38.168 -4.870 -36.159 1.00 67.25 196 ALA A N 1
ATOM 1530 C CA . ALA A 1 196 ? 39.304 -5.779 -36.304 1.00 67.25 196 ALA A CA 1
ATOM 1531 C C . ALA A 1 196 ? 40.646 -5.026 -36.243 1.00 67.25 196 ALA A C 1
ATOM 1533 O O . ALA A 1 196 ? 41.575 -5.454 -35.551 1.00 67.25 196 ALA A O 1
ATOM 1534 N N . ASN A 1 197 ? 40.735 -3.866 -36.897 1.00 72.25 197 ASN A N 1
ATOM 1535 C CA . ASN A 1 197 ? 41.917 -3.011 -36.904 1.00 72.25 197 ASN A CA 1
ATOM 1536 C C . ASN A 1 197 ? 42.178 -2.352 -35.544 1.00 72.25 197 ASN A C 1
ATOM 1538 O O . ASN A 1 197 ? 43.335 -2.246 -35.135 1.00 72.25 197 ASN A O 1
ATOM 1542 N N . ASP A 1 198 ? 41.148 -1.921 -34.815 1.00 74.81 198 ASP A N 1
ATOM 1543 C CA . ASP A 1 198 ? 41.289 -1.389 -33.455 1.00 74.81 198 ASP A CA 1
ATOM 1544 C C . ASP A 1 198 ? 41.760 -2.476 -32.476 1.00 74.81 198 ASP A C 1
ATOM 1546 O O . ASP A 1 198 ? 42.698 -2.265 -31.699 1.00 74.81 198 ASP A O 1
ATOM 1550 N N . ALA A 1 199 ? 41.198 -3.683 -32.571 1.00 70.81 199 ALA A N 1
ATOM 1551 C CA . ALA A 1 199 ? 41.658 -4.832 -31.798 1.00 70.81 199 ALA A CA 1
ATOM 1552 C C . ALA A 1 199 ? 43.117 -5.204 -32.132 1.00 70.81 199 ALA A C 1
ATOM 1554 O O . ALA A 1 199 ? 43.910 -5.456 -31.220 1.00 70.81 199 ALA A O 1
ATOM 1555 N N . ALA A 1 200 ? 43.502 -5.180 -33.413 1.00 69.88 200 ALA A N 1
ATOM 1556 C CA . ALA A 1 200 ? 44.871 -5.433 -33.860 1.00 69.88 200 ALA A CA 1
ATOM 1557 C C . ALA A 1 200 ? 45.852 -4.341 -33.399 1.00 69.88 200 ALA A C 1
ATOM 1559 O O . ALA A 1 200 ? 46.947 -4.655 -32.934 1.00 69.88 200 ALA A O 1
ATOM 1560 N N . LYS A 1 201 ? 45.457 -3.061 -33.439 1.00 73.50 201 LYS A N 1
ATOM 1561 C CA . LYS A 1 201 ? 46.248 -1.944 -32.891 1.00 73.50 201 LYS A CA 1
ATOM 1562 C C . LYS A 1 201 ? 46.453 -2.089 -31.386 1.00 73.50 201 LYS A C 1
ATOM 1564 O O . LYS A 1 201 ? 47.566 -1.895 -30.903 1.00 73.50 201 LYS A O 1
ATOM 1569 N N . LYS A 1 202 ? 45.409 -2.472 -30.645 1.00 75.44 202 LYS A N 1
ATOM 1570 C CA . LYS A 1 202 ? 45.488 -2.736 -29.198 1.00 75.44 202 LYS A CA 1
ATOM 1571 C C . LYS A 1 202 ? 46.402 -3.921 -28.872 1.00 75.44 202 LYS A C 1
ATOM 1573 O O . LYS A 1 202 ? 47.107 -3.860 -27.868 1.00 75.44 202 LYS A O 1
ATOM 1578 N N . ALA A 1 203 ? 46.424 -4.958 -29.709 1.00 69.62 203 ALA A N 1
ATOM 1579 C CA . ALA A 1 203 ? 47.367 -6.072 -29.596 1.00 69.62 203 ALA A CA 1
ATOM 1580 C C . ALA A 1 203 ? 48.815 -5.637 -29.892 1.00 69.62 203 ALA A C 1
ATOM 1582 O O . ALA A 1 203 ? 49.712 -5.843 -29.073 1.00 69.62 203 ALA A O 1
ATOM 1583 N N . ALA A 1 204 ? 49.032 -4.927 -31.003 1.00 70.50 204 ALA A N 1
ATOM 1584 C CA . ALA A 1 204 ? 50.346 -4.421 -31.399 1.00 70.50 204 ALA A CA 1
ATOM 1585 C C . ALA A 1 204 ? 50.940 -3.449 -30.363 1.00 70.50 204 ALA A C 1
ATOM 1587 O O . ALA A 1 204 ? 52.129 -3.524 -30.059 1.00 70.50 204 ALA A O 1
ATOM 1588 N N . ALA A 1 205 ? 50.112 -2.591 -29.754 1.00 74.75 205 ALA A N 1
ATOM 1589 C CA . ALA A 1 205 ? 50.519 -1.692 -28.671 1.00 74.75 205 ALA A CA 1
ATOM 1590 C C . ALA A 1 205 ? 51.007 -2.434 -27.412 1.00 74.75 205 ALA A C 1
ATOM 1592 O O . ALA A 1 205 ? 51.758 -1.872 -26.619 1.00 74.75 205 ALA A O 1
ATOM 1593 N N . ARG A 1 206 ? 50.604 -3.697 -27.229 1.00 70.75 206 ARG A N 1
ATOM 1594 C CA . ARG A 1 206 ? 51.057 -4.571 -26.135 1.00 70.75 206 ARG A CA 1
ATOM 1595 C C . ARG A 1 206 ? 52.263 -5.435 -26.519 1.00 70.75 206 ARG A C 1
ATOM 1597 O O . ARG A 1 206 ? 52.718 -6.230 -25.705 1.00 70.75 206 ARG A O 1
ATOM 1604 N N . GLY A 1 207 ? 52.789 -5.282 -27.738 1.00 73.12 207 GLY A N 1
ATOM 1605 C CA . GLY A 1 207 ? 53.938 -6.040 -28.236 1.00 73.12 207 GLY A CA 1
ATOM 1606 C C . GLY A 1 207 ? 53.623 -7.494 -28.599 1.00 73.12 207 GLY A C 1
ATOM 1607 O O . GLY A 1 207 ? 54.549 -8.278 -28.806 1.00 73.12 207 GLY A O 1
ATOM 1608 N N . THR A 1 208 ? 52.343 -7.874 -28.687 1.00 68.62 208 THR A N 1
ATOM 1609 C CA . THR A 1 208 ? 51.920 -9.225 -29.070 1.00 68.62 208 THR A CA 1
ATOM 1610 C C . THR A 1 208 ? 51.255 -9.199 -30.447 1.00 68.62 208 THR A C 1
ATOM 1612 O O . THR A 1 208 ? 50.414 -8.358 -30.745 1.00 68.62 208 THR A O 1
ATOM 1615 N N . ASN A 1 209 ? 51.612 -10.149 -31.319 1.00 70.50 209 ASN A N 1
ATOM 1616 C CA . ASN A 1 209 ? 50.946 -10.331 -32.619 1.00 70.50 209 ASN A CA 1
ATOM 1617 C C . ASN A 1 209 ? 49.684 -11.211 -32.498 1.00 70.50 209 ASN A C 1
ATOM 1619 O O . ASN A 1 209 ? 49.292 -11.902 -33.437 1.00 70.50 209 ASN A O 1
ATOM 1623 N N . ARG A 1 210 ? 49.105 -11.280 -31.294 1.00 67.75 210 ARG A N 1
ATOM 1624 C CA . ARG A 1 210 ? 47.961 -12.130 -30.961 1.00 67.75 210 ARG A CA 1
ATOM 1625 C C . ARG A 1 210 ? 46.741 -11.249 -30.714 1.00 67.75 210 ARG A C 1
ATOM 1627 O O . ARG A 1 210 ? 46.867 -10.266 -29.991 1.00 67.75 210 ARG A O 1
ATOM 1634 N N . PRO A 1 211 ? 45.564 -11.590 -31.259 1.00 68.12 211 PRO A N 1
ATOM 1635 C CA . PRO A 1 211 ? 44.340 -10.856 -30.970 1.00 68.12 211 PRO A CA 1
ATOM 1636 C C . PRO A 1 211 ? 44.064 -10.768 -29.465 1.00 68.12 211 PRO A C 1
ATOM 1638 O O . PRO A 1 211 ? 44.273 -11.730 -28.726 1.00 68.12 211 PRO A O 1
ATOM 1641 N N . VAL A 1 212 ? 43.532 -9.629 -29.015 1.00 67.62 212 VAL A N 1
ATOM 1642 C CA . VAL A 1 212 ? 43.329 -9.313 -27.587 1.00 67.62 212 VAL A CA 1
ATOM 1643 C C . VAL A 1 212 ? 42.460 -10.350 -26.855 1.00 67.62 212 VAL A C 1
ATOM 1645 O O . VAL A 1 212 ? 42.651 -10.591 -25.665 1.00 67.62 212 VAL A O 1
ATOM 1648 N N . TYR A 1 213 ? 41.529 -11.013 -27.549 1.00 68.75 213 TYR A N 1
ATOM 1649 C CA . TYR A 1 213 ? 40.656 -12.025 -26.943 1.00 68.75 213 TYR A CA 1
ATOM 1650 C C . TYR A 1 213 ? 41.385 -13.337 -26.587 1.00 68.75 213 TYR A C 1
ATOM 1652 O O . TYR A 1 213 ? 40.931 -14.052 -25.693 1.00 68.75 213 TYR A O 1
ATOM 1660 N N . CYS A 1 214 ? 42.533 -13.637 -27.213 1.00 66.38 214 CYS A N 1
ATOM 1661 C CA . CYS A 1 214 ? 43.338 -14.835 -26.930 1.00 66.38 214 CYS A CA 1
ATOM 1662 C C . CYS A 1 214 ? 43.985 -14.825 -25.532 1.00 66.38 214 CYS A C 1
ATOM 1664 O O . CYS A 1 214 ? 44.428 -15.867 -25.048 1.00 66.38 214 CYS A O 1
ATOM 1666 N N . GLU A 1 215 ? 44.055 -13.663 -24.881 1.00 66.06 215 GLU A N 1
ATOM 1667 C CA . GLU A 1 215 ? 44.620 -13.499 -23.535 1.00 66.06 215 GLU A CA 1
ATOM 1668 C C . GLU A 1 215 ? 43.554 -13.546 -22.431 1.00 66.06 215 GLU A C 1
ATOM 1670 O O . GLU A 1 215 ? 43.889 -13.581 -21.247 1.00 66.06 215 GLU A O 1
ATOM 1675 N N . SER A 1 216 ? 42.261 -13.562 -22.779 1.00 67.56 216 SER A N 1
ATOM 1676 C CA . SER A 1 216 ? 41.224 -13.659 -21.753 1.00 67.56 216 SER A CA 1
ATOM 1677 C C . SER A 1 216 ? 41.213 -15.066 -21.147 1.00 67.56 216 SER A C 1
ATOM 1679 O O . SER A 1 216 ? 41.176 -16.069 -21.867 1.00 67.56 216 SER A O 1
ATOM 1681 N N . ARG A 1 217 ? 41.165 -15.144 -19.812 1.00 61.59 217 ARG A N 1
ATOM 1682 C CA . ARG A 1 217 ? 41.048 -16.425 -19.091 1.00 61.59 217 ARG A CA 1
ATOM 1683 C C . ARG A 1 217 ? 39.810 -17.217 -19.525 1.00 61.59 217 ARG A C 1
ATOM 1685 O O . ARG A 1 217 ? 39.846 -18.440 -19.539 1.00 61.59 217 ARG A O 1
ATOM 1692 N N . TYR A 1 218 ? 38.740 -16.519 -19.908 1.00 59.31 218 TYR A N 1
ATOM 1693 C CA . TYR A 1 218 ? 37.494 -17.114 -20.388 1.00 59.31 218 TYR A CA 1
ATOM 1694 C C . TYR A 1 218 ? 37.680 -17.871 -21.716 1.00 59.31 218 TYR A C 1
ATOM 1696 O O . TYR A 1 218 ? 37.374 -19.058 -21.795 1.00 59.31 218 TYR A O 1
ATOM 1704 N N . TYR A 1 219 ? 38.249 -17.226 -22.742 1.00 65.06 219 TYR A N 1
ATOM 1705 C CA . TYR A 1 219 ? 38.479 -17.862 -24.048 1.00 65.06 219 TYR A CA 1
ATOM 1706 C C . TYR A 1 219 ? 39.587 -18.924 -24.011 1.00 65.06 219 TYR A C 1
ATOM 1708 O O . TYR A 1 219 ? 39.492 -19.919 -24.727 1.00 65.06 219 TYR A O 1
ATOM 1716 N N . GLN A 1 220 ? 40.599 -18.764 -23.152 1.00 65.00 220 GLN A N 1
ATOM 1717 C CA . GLN A 1 220 ? 41.607 -19.806 -22.917 1.00 65.00 220 GLN A CA 1
ATOM 1718 C C . GLN A 1 220 ? 40.983 -21.067 -22.307 1.00 65.00 220 GLN A C 1
ATOM 17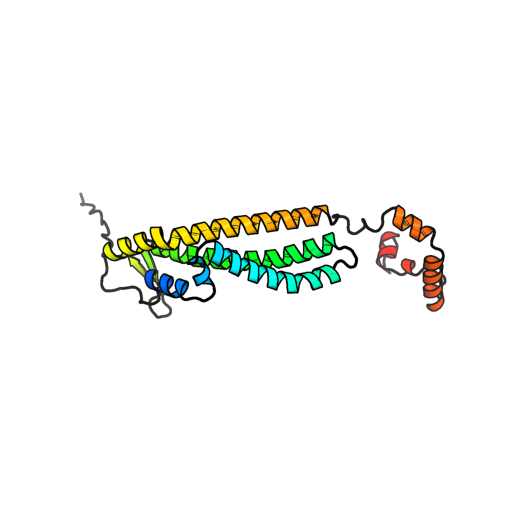20 O O . GLN A 1 220 ? 41.228 -22.166 -22.803 1.00 65.00 220 GLN A O 1
ATOM 1725 N N . ALA A 1 221 ? 40.112 -20.901 -21.305 1.00 62.66 221 ALA A N 1
ATOM 1726 C CA . ALA A 1 221 ? 39.384 -22.007 -20.691 1.00 62.66 221 ALA A CA 1
ATOM 1727 C C . ALA A 1 221 ? 38.434 -22.707 -21.681 1.00 62.66 221 ALA A C 1
ATOM 1729 O O . ALA A 1 221 ? 38.387 -23.935 -21.713 1.00 62.66 221 ALA A O 1
ATOM 1730 N N . MET A 1 222 ? 37.723 -21.954 -22.531 1.00 59.31 222 MET A N 1
ATOM 1731 C CA . MET A 1 222 ? 36.841 -22.522 -23.565 1.00 59.31 222 MET A CA 1
ATOM 1732 C C . MET A 1 222 ? 37.596 -23.268 -24.675 1.00 59.31 222 MET A C 1
ATOM 1734 O O . MET A 1 222 ? 37.094 -24.261 -25.191 1.00 59.31 222 MET A O 1
ATOM 1738 N N . ALA A 1 223 ? 38.810 -22.835 -25.028 1.00 63.69 223 ALA A N 1
ATOM 1739 C CA . ALA A 1 223 ? 39.651 -23.498 -26.028 1.00 63.69 223 ALA A CA 1
ATOM 1740 C C . ALA A 1 223 ? 40.375 -24.757 -25.498 1.00 63.69 223 ALA A C 1
ATOM 1742 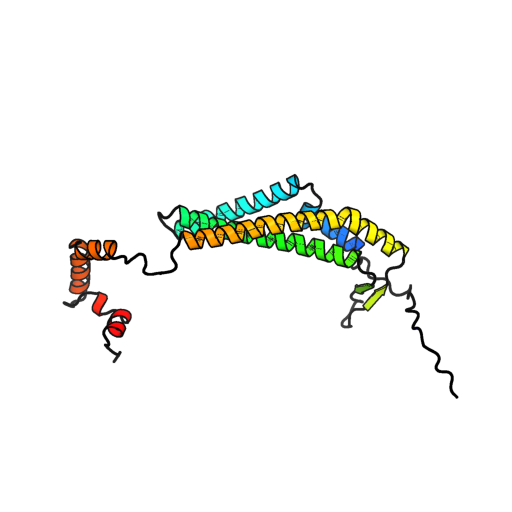O O . ALA A 1 223 ? 41.243 -25.299 -26.181 1.00 63.69 223 ALA A O 1
ATOM 1743 N N . GLY A 1 224 ? 40.062 -25.212 -24.277 1.00 53.47 224 GLY A N 1
ATOM 1744 C CA . GLY A 1 224 ? 40.723 -26.355 -23.638 1.00 53.47 224 GLY A CA 1
ATOM 1745 C C . GLY A 1 224 ? 42.147 -26.062 -23.152 1.00 53.47 224 GLY A C 1
ATOM 1746 O O . GLY A 1 224 ? 42.863 -26.978 -22.748 1.00 53.47 224 GLY A O 1
ATOM 1747 N N . GLY A 1 225 ? 42.567 -24.793 -23.171 1.00 52.75 225 GLY A N 1
ATOM 1748 C CA . GLY A 1 225 ? 43.832 -24.336 -22.613 1.00 52.75 225 GLY A CA 1
ATOM 1749 C C . GLY A 1 225 ? 43.715 -24.210 -21.100 1.00 52.75 225 GLY A C 1
ATOM 1750 O O . GLY A 1 225 ? 43.312 -23.170 -20.583 1.00 52.75 225 GLY A O 1
ATOM 1751 N N . GLY A 1 226 ? 44.039 -25.284 -20.383 1.00 41.38 226 GLY A N 1
ATOM 1752 C CA . GLY A 1 226 ? 44.169 -25.246 -18.930 1.00 41.38 226 GLY A CA 1
ATOM 1753 C C . GLY A 1 226 ? 45.221 -24.223 -18.491 1.00 41.38 226 GLY A C 1
ATOM 1754 O O . GLY A 1 226 ? 46.281 -24.111 -19.105 1.00 41.38 226 GLY A O 1
ATOM 1755 N N . LEU A 1 227 ? 44.907 -23.489 -17.422 1.00 47.94 227 LEU A N 1
ATOM 1756 C CA . LEU A 1 227 ? 45.848 -22.644 -16.688 1.00 47.94 227 LEU A CA 1
ATOM 1757 C C . LEU A 1 227 ? 47.050 -23.487 -16.234 1.00 47.94 227 LEU A C 1
ATOM 1759 O O . LEU A 1 227 ? 46.890 -24.377 -15.398 1.00 47.94 227 LEU A O 1
ATOM 1763 N N . LEU A 1 228 ? 48.229 -23.171 -16.766 1.00 41.50 228 LEU A N 1
ATOM 1764 C CA . LEU A 1 228 ? 49.489 -23.297 -16.037 1.00 41.50 228 LEU A CA 1
ATOM 1765 C C . LEU A 1 228 ? 49.870 -21.908 -15.528 1.00 41.50 228 LEU A C 1
ATOM 1767 O O . LEU A 1 228 ? 49.764 -20.952 -16.332 1.00 41.50 228 LEU A O 1
#

Sequence (228 aa):
MQDRGGVRVRRRMDKSRTVPTDQQPFNELQELKEDPLFGWAQEDSKGLVTRLALIYAVAMAVSIPIGTTTFPNQLPEALLAANIGGLGVLLAVAIRLYSGWNYVSLRLGAEVVEYEESGWYDGSEWYKPPDIRARDEMLNNYEVQPAVDRLKAVLGAIGLGFILTVVGFKVVVPDDPYAMLDDTYLNTLKGDDDIANDAAKKAAARGTNRPVYCESRYYQAMAGGGLL

pLDDT: mean 83.62, std 16.58, range [36.25, 98.38]

Organism: Ectocarpus siliculosus (NCBI:txid2880)

InterPro domains:
  IPR009631 CGLD27-like [PF06799] (18-155)
  IPR009631 CGLD27-like [PTHR34214] (14-226)

Foldseek 3Di:
DDDPPDPPPPVDQPVVDDFDPCQALVNLVVVLCPDPQLVQLQDPLVSNVVVLVVQLVVQLVVQLVVLCVVDPPQVLLSNLRSNLRSLVRSLVSLVVNLVSLVVSLCNLQDQKGWHDDPDPDHTDIHGDDPVSNVVSVVCSVPRRVSSNVSSVVVSVVSVVVSVVSVVVSPVSDDPDPCPVVDPVVVVVCVVDVVNVVVQCVVCVVVVHNDGPVCPDPVVCVVVVNDDD

Secondary structure (DSSP, 8-state):
--------------TT-PPPGGGSHHHHHHHHHHSTTGGGGGS-HHHHHHHHHHHHHHHHHHHHHHHHHHSTT-HHHHHHHHHHHHHHHHHHHHHHHHHHHHHHHHHHH-SEEEE--SSSSPPEEEEPPHHHHHHHHHHIIIIIHHHHHHHHHHHHHHHHHHHHHHHHHHHHS-S-TTTTS-HHHHHHHHH-HHHHHHHHHHHHTTT-SS-GGGG-HHHHHHTT----